Protein AF-A0A838HP17-F1 (afdb_monomer_lite)

pLDDT: mean 89.39, std 13.79, range [37.28, 98.88]

Sequence (318 aa):
MLPLAACSTEDLLQVEDPTFASPETLNTVAGLPTLIAGAIGDFQVGYSGPGGDSFLSVAALISDEFYTSDTFPTRAVTDQRAQFPFGLGNTSDGAFNFLQQARRTLKFASDAVSRLSTTPNDPRRAQLLSLEGYTYTALAEGFCGNIPFSRTTEAGAPDLTGTGFGAGVGTLQVFDSAVVRFNEALSVQSTNNLARVGKGRALLNQGKFQEAAAAVAGVPDNFVFLLDHSANSGRQFNPIFALQDNGRYSVSDREGTNGAPFRSARDPRLPWTGPRPGFDANIPQFINQLYQSFDTDVPLASGVEARLIEAEAALQAG

Structure (mmCIF, N/CA/C/O backbone):
data_AF-A0A838HP17-F1
#
_entry.id   AF-A0A838HP17-F1
#
loop_
_atom_site.group_PDB
_atom_site.id
_atom_site.type_symbol
_atom_site.label_atom_id
_atom_site.label_alt_id
_atom_site.label_comp_id
_atom_site.label_asym_id
_atom_site.label_entity_id
_atom_site.label_seq_id
_atom_site.pdbx_PDB_ins_code
_atom_site.Cartn_x
_atom_site.Cartn_y
_atom_site.Cartn_z
_atom_site.occupancy
_atom_site.B_iso_or_equiv
_atom_site.auth_seq_id
_atom_site.auth_comp_id
_atom_site.auth_asym_id
_atom_site.auth_atom_id
_atom_site.pdbx_PDB_model_num
ATOM 1 N N . MET A 1 1 ? -28.778 69.750 -12.422 1.00 38.50 1 MET A N 1
ATOM 2 C CA . MET A 1 1 ? -27.991 68.821 -11.588 1.00 38.50 1 MET A CA 1
ATOM 3 C C . MET A 1 1 ? -28.669 67.461 -11.657 1.00 38.50 1 MET A C 1
ATOM 5 O O . MET A 1 1 ? -29.722 67.307 -11.058 1.00 38.50 1 MET A O 1
ATOM 9 N N . LEU A 1 2 ? -28.144 66.530 -12.460 1.00 37.28 2 LEU A N 1
ATOM 10 C CA . LEU A 1 2 ? -28.527 65.115 -12.388 1.00 37.28 2 LEU A CA 1
ATOM 11 C C . LEU A 1 2 ? -27.569 64.432 -11.400 1.00 37.28 2 LEU A C 1
ATOM 13 O O . LEU A 1 2 ? -26.361 64.614 -11.564 1.00 37.28 2 LEU A O 1
ATOM 17 N N . PRO A 1 3 ? -28.045 63.671 -10.401 1.00 47.25 3 PRO A N 1
ATOM 18 C CA . PRO A 1 3 ? -27.160 62.846 -9.599 1.00 47.25 3 PRO A CA 1
ATOM 19 C C . PRO A 1 3 ? -26.758 61.613 -10.422 1.00 47.25 3 PRO A C 1
ATOM 21 O O . PRO A 1 3 ? -27.612 60.922 -10.977 1.00 47.25 3 PRO A O 1
ATOM 24 N N . LEU A 1 4 ? -25.453 61.348 -10.515 1.00 48.69 4 LEU A N 1
ATOM 25 C CA . LEU A 1 4 ? -24.942 60.047 -10.939 1.00 48.69 4 LEU A CA 1
ATOM 26 C C . LEU A 1 4 ? -25.355 59.024 -9.874 1.00 48.69 4 LEU A C 1
ATOM 28 O O . LEU A 1 4 ? -24.867 59.080 -8.746 1.00 48.69 4 LEU A O 1
ATOM 32 N N . ALA A 1 5 ? -26.236 58.091 -10.227 1.00 54.91 5 ALA A N 1
ATOM 33 C CA . ALA A 1 5 ? -26.369 56.851 -9.479 1.00 54.91 5 ALA A CA 1
ATOM 34 C C . ALA A 1 5 ? -25.105 56.021 -9.750 1.00 54.91 5 ALA A C 1
ATOM 36 O O . ALA A 1 5 ? -24.907 55.530 -10.861 1.00 54.91 5 ALA A O 1
ATOM 37 N N . ALA A 1 6 ? -24.211 55.935 -8.766 1.00 56.78 6 ALA A N 1
ATOM 38 C CA . ALA A 1 6 ? -23.105 54.990 -8.803 1.00 56.78 6 ALA A CA 1
ATOM 39 C C . ALA A 1 6 ? -23.672 53.569 -8.658 1.00 56.78 6 ALA A C 1
ATOM 41 O O . ALA A 1 6 ? -24.500 53.321 -7.780 1.00 56.78 6 ALA A O 1
ATOM 42 N N . CYS A 1 7 ? -23.251 52.649 -9.528 1.00 61.78 7 CYS A N 1
ATOM 43 C CA . CYS A 1 7 ? -23.552 51.228 -9.383 1.00 61.78 7 CYS A CA 1
ATOM 44 C C . CYS A 1 7 ? -23.005 50.723 -8.040 1.00 61.78 7 CYS A C 1
ATOM 46 O O . CYS A 1 7 ? -21.871 51.045 -7.685 1.00 61.78 7 CYS A O 1
ATOM 48 N N . SER A 1 8 ? -23.801 49.930 -7.315 1.00 57.19 8 SER A N 1
ATOM 49 C CA . SER A 1 8 ? -23.354 49.223 -6.111 1.00 57.19 8 SER A CA 1
ATOM 50 C C . SER A 1 8 ? -22.136 48.363 -6.453 1.00 57.19 8 SER A C 1
ATOM 52 O O . SER A 1 8 ? -22.236 47.413 -7.226 1.00 57.19 8 SER A O 1
ATOM 54 N N . THR A 1 9 ? -20.970 48.712 -5.913 1.00 63.62 9 THR A N 1
ATOM 55 C CA . THR A 1 9 ? -19.740 47.922 -6.065 1.00 63.62 9 THR A CA 1
ATOM 56 C C . THR A 1 9 ? -19.715 46.705 -5.142 1.00 63.62 9 THR A C 1
ATOM 58 O O . THR A 1 9 ? -18.800 45.895 -5.250 1.00 63.62 9 THR A O 1
ATOM 61 N N . GLU A 1 10 ? -20.691 46.573 -4.236 1.00 61.38 10 GLU A N 1
ATOM 62 C CA . GLU A 1 10 ? -20.741 45.486 -3.251 1.00 61.38 10 GLU A CA 1
ATOM 63 C C . GLU A 1 10 ? -21.085 44.134 -3.884 1.00 61.38 10 GLU A C 1
ATOM 65 O O . GLU A 1 10 ? -20.576 43.114 -3.432 1.00 61.38 10 GLU A O 1
ATOM 70 N N . ASP A 1 11 ? -21.846 44.123 -4.982 1.00 58.03 11 ASP A N 1
ATOM 71 C CA . ASP A 1 11 ? -22.195 42.891 -5.706 1.00 58.03 11 ASP A CA 1
ATOM 72 C C . ASP A 1 11 ? -21.175 42.530 -6.798 1.00 58.03 11 ASP A C 1
ATOM 74 O O . ASP A 1 11 ? -21.195 41.425 -7.332 1.00 58.03 11 ASP A O 1
ATOM 78 N N . LEU A 1 12 ? -20.239 43.432 -7.128 1.00 58.59 12 LEU A N 1
ATOM 79 C CA . LEU A 1 12 ? -19.245 43.204 -8.189 1.00 58.59 12 LEU A CA 1
ATOM 80 C C . LEU A 1 12 ? -18.193 42.145 -7.807 1.00 58.59 12 LEU A C 1
ATOM 82 O O . LEU A 1 12 ? -17.496 41.625 -8.676 1.00 58.59 12 LEU A O 1
ATOM 86 N N . LEU A 1 13 ? -18.059 41.867 -6.506 1.00 63.19 13 LEU A N 1
ATOM 87 C CA . LEU A 1 13 ? -17.126 40.897 -5.927 1.00 63.19 13 LEU A CA 1
ATOM 88 C C . LEU A 1 13 ? -17.842 39.743 -5.211 1.00 63.19 13 LEU A C 1
ATOM 90 O O . LEU A 1 13 ? -17.174 38.901 -4.610 1.00 63.19 13 LEU A O 1
ATOM 94 N N . GLN A 1 14 ? -19.178 39.687 -5.261 1.00 54.88 14 GLN A N 1
ATOM 95 C CA . GLN A 1 14 ? -19.911 38.536 -4.747 1.00 54.88 14 GLN A CA 1
ATOM 96 C C . GLN A 1 14 ? -19.792 37.393 -5.748 1.00 54.88 14 GLN A C 1
ATOM 98 O O . GLN A 1 14 ? -20.489 37.327 -6.757 1.00 54.88 14 GLN A O 1
ATOM 103 N N . VAL A 1 15 ? -18.853 36.498 -5.466 1.00 57.84 15 VAL A N 1
ATOM 104 C CA . VAL A 1 15 ? -18.780 35.200 -6.122 1.00 57.84 15 VAL A CA 1
ATOM 105 C C . VAL A 1 15 ? -19.731 34.278 -5.368 1.00 57.84 15 VAL A C 1
ATOM 107 O O . VAL A 1 15 ? -19.507 33.972 -4.198 1.00 57.84 15 VAL A O 1
ATOM 110 N N . GLU A 1 16 ? -20.807 33.859 -6.029 1.00 53.91 16 GLU A N 1
ATOM 111 C CA . GLU A 1 16 ? -21.632 32.750 -5.559 1.00 53.91 16 GLU A CA 1
ATOM 112 C C . GLU A 1 16 ? -20.788 31.479 -5.719 1.00 53.91 16 GLU A C 1
ATOM 114 O O . GLU A 1 16 ? -20.630 30.953 -6.822 1.00 53.91 16 GLU A O 1
ATOM 119 N N . ASP A 1 17 ? -20.125 31.072 -4.634 1.00 51.34 17 ASP A N 1
ATOM 120 C CA . ASP A 1 17 ? -19.222 29.924 -4.632 1.00 51.34 17 ASP A CA 1
ATOM 121 C C . ASP A 1 17 ? -20.050 28.680 -5.005 1.00 51.34 17 ASP A C 1
ATOM 123 O O . ASP A 1 17 ? -21.003 28.354 -4.286 1.00 51.34 17 ASP A O 1
ATOM 127 N N . PRO A 1 18 ? -19.792 28.016 -6.147 1.00 50.25 18 PRO A N 1
ATOM 128 C CA . PRO A 1 18 ? -20.703 27.011 -6.672 1.00 50.25 18 PRO A CA 1
ATOM 129 C C . PRO A 1 18 ? -20.766 25.810 -5.730 1.00 50.25 18 PRO A C 1
ATOM 131 O O . PRO A 1 18 ? -19.891 24.962 -5.774 1.00 50.25 18 PRO A O 1
ATOM 134 N N . THR A 1 19 ? -21.805 25.753 -4.885 1.00 50.69 19 THR A N 1
ATOM 135 C CA . THR A 1 19 ? -22.179 24.684 -3.928 1.00 50.69 19 THR A CA 1
ATOM 136 C C . THR A 1 19 ? -21.066 23.670 -3.623 1.00 50.69 19 THR A C 1
ATOM 138 O O . THR A 1 19 ? -21.211 22.466 -3.837 1.00 50.69 19 THR A O 1
ATOM 141 N N . PHE A 1 20 ? -19.922 24.144 -3.132 1.00 57.06 20 PHE A N 1
ATOM 142 C CA . PHE A 1 20 ? -18.876 23.257 -2.647 1.00 57.06 20 PHE A CA 1
ATOM 143 C C . PHE A 1 20 ? -19.242 22.818 -1.233 1.00 57.06 20 PHE A C 1
ATOM 145 O O . PHE A 1 20 ? -19.805 23.583 -0.448 1.00 57.06 20 PHE A O 1
ATOM 152 N N . ALA A 1 21 ? -18.954 21.562 -0.902 1.00 62.12 21 ALA A N 1
ATOM 153 C CA . ALA A 1 21 ? -19.219 21.049 0.432 1.00 62.12 21 ALA A CA 1
ATOM 154 C C . ALA A 1 21 ? -18.354 21.808 1.456 1.00 62.12 21 ALA A C 1
ATOM 156 O O . ALA A 1 21 ? -17.131 21.666 1.467 1.00 62.12 21 ALA A O 1
ATOM 157 N N . SER A 1 22 ? -18.979 22.623 2.310 1.00 69.38 22 SER A N 1
ATOM 158 C CA . SER A 1 22 ? -18.293 23.295 3.417 1.00 69.38 22 SER A CA 1
ATOM 159 C C . SER A 1 22 ? -17.996 22.304 4.556 1.00 69.38 22 SER A C 1
ATOM 161 O O . SER A 1 22 ? -18.708 21.296 4.687 1.00 69.38 22 SER A O 1
ATOM 163 N N . PRO A 1 23 ? -17.004 22.572 5.428 1.00 70.81 23 PRO A N 1
ATOM 164 C CA . PRO A 1 23 ? -16.744 21.746 6.609 1.00 70.81 23 PRO A CA 1
ATOM 165 C C . PRO A 1 23 ? -17.993 21.494 7.469 1.00 70.81 23 PRO A C 1
ATOM 167 O O . PRO A 1 23 ? -18.200 20.383 7.958 1.00 70.81 23 PRO A O 1
ATOM 170 N N . GLU A 1 24 ? -18.862 22.497 7.605 1.00 71.62 24 GLU A N 1
ATOM 171 C CA . GLU A 1 24 ? -20.115 22.419 8.358 1.00 71.62 24 GLU A CA 1
ATOM 172 C C . GLU A 1 24 ? -21.120 21.479 7.684 1.00 71.62 24 GLU A C 1
ATOM 174 O O . GLU A 1 24 ? -21.743 20.662 8.361 1.00 71.62 24 GLU A O 1
ATOM 179 N N . THR A 1 25 ? -21.245 21.537 6.351 1.00 72.94 25 THR A N 1
ATOM 180 C CA . THR A 1 25 ? -22.146 20.640 5.602 1.00 72.94 25 THR A CA 1
ATOM 181 C C . THR A 1 25 ? -21.692 19.177 5.647 1.00 72.94 25 THR A C 1
ATOM 183 O O . THR A 1 25 ? -22.524 18.265 5.657 1.00 72.94 25 THR A O 1
ATOM 186 N N . LEU A 1 26 ? -20.378 18.940 5.744 1.00 77.06 26 LEU A N 1
ATOM 187 C CA . LEU A 1 26 ? -19.786 17.601 5.800 1.00 77.06 26 LEU A CA 1
ATOM 188 C C . LEU A 1 26 ? -19.825 16.970 7.198 1.00 77.06 26 LEU A C 1
ATOM 190 O O . LEU A 1 26 ? -19.834 15.745 7.307 1.00 77.06 26 LEU A O 1
ATOM 194 N N . ASN A 1 27 ? -19.900 17.764 8.268 1.00 82.69 27 ASN A N 1
ATOM 195 C CA . ASN A 1 27 ? -19.954 17.269 9.648 1.00 82.69 27 ASN A CA 1
ATOM 196 C C . ASN A 1 27 ? -21.378 16.848 10.073 1.00 82.69 27 ASN A C 1
ATOM 198 O O . ASN A 1 27 ? -21.854 17.181 11.157 1.00 82.69 27 ASN A O 1
ATOM 202 N N . THR A 1 28 ? -22.073 16.112 9.204 1.00 88.19 28 THR A N 1
ATOM 203 C CA . THR A 1 28 ? -23.441 15.617 9.409 1.00 88.19 28 THR A CA 1
ATOM 204 C C . THR A 1 28 ? -23.544 14.137 9.033 1.00 88.19 28 THR A C 1
ATOM 206 O O . THR A 1 28 ? -22.704 13.612 8.303 1.00 88.19 28 THR A O 1
ATOM 209 N N . VAL A 1 29 ? -24.601 13.447 9.482 1.00 90.44 29 VAL A N 1
ATOM 210 C CA . VAL A 1 29 ? -24.857 12.041 9.095 1.00 90.44 29 VAL A CA 1
ATOM 211 C C . VAL A 1 29 ? -24.948 11.889 7.570 1.00 90.44 29 VAL A C 1
ATOM 213 O O . VAL A 1 29 ? -24.445 10.913 7.018 1.00 90.44 29 VAL A O 1
ATOM 216 N N . ALA A 1 30 ? -25.541 12.874 6.888 1.00 90.06 30 ALA A N 1
ATOM 217 C CA . ALA A 1 30 ? -25.672 12.897 5.432 1.00 90.06 30 ALA A CA 1
ATOM 218 C C . ALA A 1 30 ? -24.334 13.146 4.710 1.00 90.06 30 ALA A C 1
ATOM 220 O O . ALA A 1 30 ? -24.157 12.671 3.593 1.00 90.06 30 ALA A O 1
ATOM 221 N N . GLY A 1 31 ? -23.390 13.848 5.347 1.00 90.56 31 GLY A N 1
ATOM 222 C CA . GLY A 1 31 ? -22.050 14.106 4.813 1.00 90.56 31 GLY A CA 1
ATOM 223 C C . GLY A 1 31 ? -21.062 12.944 4.980 1.00 90.56 31 GLY A C 1
ATOM 224 O O . GLY A 1 31 ? -20.053 12.895 4.273 1.00 90.56 31 GLY A O 1
ATOM 225 N N . LEU A 1 32 ? -21.351 11.979 5.866 1.00 92.50 32 LEU A N 1
ATOM 226 C CA . LEU A 1 32 ? -20.461 10.842 6.136 1.00 92.50 32 LEU A CA 1
ATOM 227 C C . LEU A 1 32 ? -20.043 10.064 4.878 1.00 92.50 32 LEU A C 1
ATOM 229 O O . LEU A 1 32 ? -18.847 9.813 4.746 1.00 92.50 32 LEU A O 1
ATOM 233 N N . PRO A 1 33 ? -20.937 9.688 3.939 1.00 94.19 33 PRO A N 1
ATOM 234 C CA . PRO A 1 33 ? -20.527 8.957 2.740 1.00 94.19 33 PRO A CA 1
ATOM 235 C C . PRO A 1 33 ? -19.454 9.694 1.929 1.00 94.19 33 PRO A C 1
ATOM 237 O O . PRO A 1 33 ? -18.487 9.071 1.499 1.00 94.19 33 PRO A O 1
ATOM 240 N N . THR A 1 34 ? -19.575 11.017 1.789 1.00 93.19 34 THR A N 1
ATOM 241 C CA . THR A 1 34 ? -18.604 11.854 1.072 1.00 93.19 34 THR A CA 1
ATOM 242 C C . THR A 1 34 ? -17.257 11.894 1.789 1.00 93.19 34 THR A C 1
ATOM 244 O O . THR A 1 34 ? -16.220 11.728 1.150 1.00 93.19 34 THR A O 1
ATOM 247 N N . LEU A 1 35 ? -17.254 12.052 3.119 1.00 92.88 35 LEU A N 1
ATOM 248 C CA . LEU A 1 35 ? -16.021 12.032 3.916 1.00 92.88 35 LEU A CA 1
ATOM 249 C C . LEU A 1 35 ? -15.300 10.682 3.830 1.00 92.88 35 LEU A C 1
ATOM 251 O O . LEU A 1 35 ? -14.082 10.638 3.672 1.00 92.88 35 LEU A O 1
ATOM 255 N N . ILE A 1 36 ? -16.055 9.584 3.912 1.00 96.00 36 ILE A N 1
ATOM 256 C CA . ILE A 1 36 ? -15.522 8.221 3.822 1.00 96.00 36 ILE A CA 1
ATOM 257 C C . ILE A 1 36 ? -14.923 7.981 2.433 1.00 96.00 36 ILE A C 1
ATOM 259 O O . ILE A 1 36 ? -13.785 7.527 2.334 1.00 96.00 36 ILE A O 1
ATOM 263 N N . ALA A 1 37 ? -15.657 8.320 1.369 1.00 95.31 37 ALA A N 1
ATOM 264 C CA . ALA A 1 37 ? -15.191 8.156 -0.004 1.00 95.31 37 ALA A CA 1
ATOM 265 C C . ALA A 1 37 ? -13.934 8.992 -0.290 1.00 95.31 37 ALA A C 1
ATOM 267 O O . ALA A 1 37 ? -12.988 8.486 -0.890 1.00 95.31 37 ALA A O 1
ATOM 268 N N . GLY A 1 38 ? -13.885 10.240 0.191 1.00 94.56 38 GLY A N 1
ATOM 269 C CA . GLY A 1 38 ? -12.703 11.095 0.072 1.00 94.56 38 GLY A CA 1
ATOM 270 C C . GLY A 1 38 ? -11.481 10.510 0.781 1.00 94.56 38 GLY A C 1
ATOM 271 O O . GLY A 1 38 ? -10.408 10.432 0.189 1.00 94.56 38 GLY A O 1
ATOM 272 N N . ALA A 1 39 ? -11.650 10.019 2.012 1.00 96.75 39 ALA A N 1
ATOM 273 C CA . ALA A 1 39 ? -10.561 9.418 2.780 1.00 96.75 39 ALA A CA 1
ATOM 274 C C . ALA A 1 39 ? -10.027 8.118 2.150 1.00 96.75 39 ALA A C 1
ATOM 276 O O . ALA A 1 39 ? -8.815 7.931 2.054 1.00 96.75 39 ALA A O 1
ATOM 277 N N . ILE A 1 40 ? -10.916 7.240 1.669 1.00 97.81 40 ILE A N 1
ATOM 278 C CA . ILE A 1 40 ? -10.522 6.031 0.926 1.00 97.81 40 ILE A CA 1
ATOM 279 C C . ILE A 1 40 ? -9.814 6.416 -0.381 1.00 97.81 40 ILE A C 1
ATOM 281 O O . ILE A 1 40 ? -8.791 5.830 -0.727 1.00 9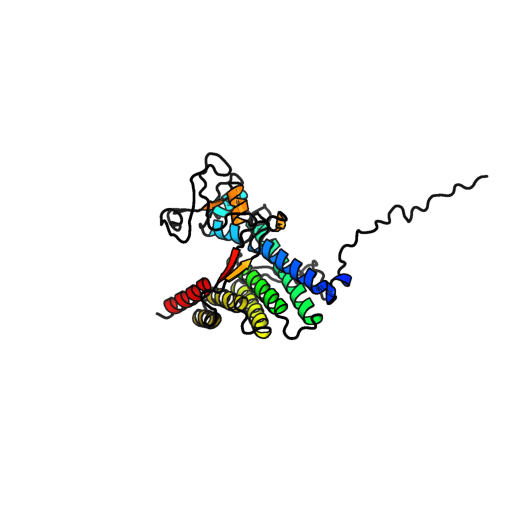7.81 40 ILE A O 1
ATOM 285 N N . GLY A 1 41 ? -10.311 7.436 -1.083 1.00 96.50 41 GLY A N 1
ATOM 286 C CA . GLY A 1 41 ? -9.699 7.935 -2.309 1.00 96.50 41 GLY A CA 1
ATOM 287 C C . GLY A 1 41 ? -8.318 8.556 -2.092 1.00 96.50 41 GLY A C 1
ATOM 288 O O . GLY A 1 41 ? -7.459 8.428 -2.958 1.00 96.50 41 GLY A O 1
ATOM 289 N N . ASP A 1 42 ? -8.075 9.250 -0.980 1.00 97.31 42 ASP A N 1
ATOM 290 C CA . ASP A 1 42 ? -6.738 9.739 -0.613 1.00 97.31 42 ASP A CA 1
ATOM 291 C C . ASP A 1 42 ? -5.790 8.585 -0.269 1.00 97.31 42 ASP A C 1
ATOM 293 O O . ASP A 1 42 ? -4.627 8.613 -0.668 1.00 97.31 42 ASP A O 1
ATOM 297 N N . PHE A 1 43 ? -6.284 7.541 0.404 1.00 98.38 43 PHE A N 1
ATOM 298 C CA . PHE A 1 43 ? -5.503 6.327 0.642 1.00 98.38 43 PHE A CA 1
ATOM 299 C C . PHE A 1 43 ? -5.101 5.631 -0.657 1.00 98.38 43 PHE A C 1
ATOM 301 O O . PHE A 1 43 ? -3.936 5.286 -0.822 1.00 98.38 43 PHE A O 1
ATOM 308 N N . GLN A 1 44 ? -6.032 5.463 -1.598 1.00 96.94 44 GLN A N 1
ATOM 309 C CA . GLN A 1 44 ? -5.742 4.868 -2.904 1.00 96.94 44 GLN A CA 1
ATOM 310 C C . GLN A 1 44 ? -4.633 5.644 -3.637 1.00 96.94 44 GLN A C 1
ATOM 312 O O . GLN A 1 44 ? -3.702 5.030 -4.160 1.00 96.94 44 GLN A O 1
ATOM 317 N N . VAL A 1 45 ? -4.678 6.980 -3.606 1.00 96.31 45 VAL A N 1
ATOM 318 C CA . VAL A 1 45 ? -3.634 7.847 -4.180 1.00 96.31 45 VAL A CA 1
ATOM 319 C C . VAL A 1 45 ? -2.299 7.694 -3.451 1.00 96.31 45 VAL A C 1
ATOM 321 O O . VAL A 1 45 ? -1.261 7.598 -4.102 1.00 96.31 45 VAL A O 1
ATOM 324 N N . GLY A 1 46 ? -2.298 7.653 -2.118 1.00 96.50 46 GLY A N 1
ATOM 325 C CA . GLY A 1 46 ? -1.066 7.541 -1.332 1.00 96.50 46 GLY A CA 1
ATOM 326 C C . GLY A 1 46 ? -0.416 6.164 -1.349 1.00 96.50 46 GLY A C 1
ATOM 327 O O . GLY A 1 46 ? 0.806 6.070 -1.307 1.00 96.50 46 GLY A O 1
ATOM 328 N N . TYR A 1 47 ? -1.210 5.101 -1.432 1.00 97.56 47 TYR A N 1
ATOM 329 C CA . TYR A 1 47 ? -0.700 3.738 -1.435 1.00 97.56 47 TYR A CA 1
ATOM 330 C C . TYR A 1 47 ? -0.394 3.256 -2.853 1.00 97.56 47 TYR A C 1
ATOM 332 O O . TYR A 1 47 ? 0.742 2.903 -3.152 1.00 97.56 47 TYR A O 1
ATOM 340 N N . SER A 1 48 ? -1.399 3.261 -3.734 1.00 95.12 48 SER A N 1
ATOM 341 C CA . SER A 1 48 ? -1.263 2.766 -5.107 1.00 95.12 48 SER A CA 1
ATOM 342 C C . SER A 1 48 ? -0.692 3.863 -6.006 1.00 95.12 48 SER A C 1
ATOM 344 O O . SER A 1 48 ? 0.418 3.723 -6.518 1.00 95.12 48 SER A O 1
ATOM 346 N N . GLY A 1 49 ? -1.413 4.980 -6.156 1.00 94.12 49 GLY A N 1
ATOM 347 C CA . GLY A 1 49 ? -1.039 6.104 -7.021 1.00 94.12 49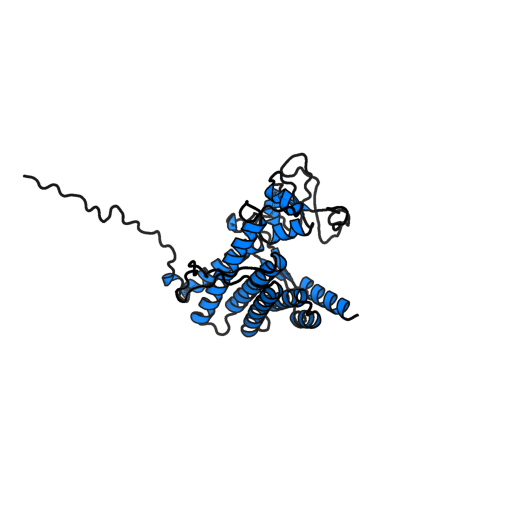 GLY A CA 1
ATOM 348 C C . GLY A 1 49 ? -2.159 6.561 -7.967 1.00 94.12 49 GLY A C 1
ATOM 349 O O . GLY A 1 49 ? -3.012 5.755 -8.343 1.00 94.12 49 GLY A O 1
ATOM 350 N N . PRO A 1 50 ? -2.183 7.844 -8.381 1.00 91.50 50 PRO A N 1
ATOM 351 C CA . PRO A 1 50 ? -3.170 8.390 -9.317 1.00 91.50 50 PRO A CA 1
ATOM 352 C C . PRO A 1 50 ? -2.729 8.179 -10.779 1.00 91.50 50 PRO A C 1
ATOM 354 O O . PRO A 1 50 ? -2.472 9.143 -11.499 1.00 91.50 50 PRO A O 1
ATOM 357 N N . GLY A 1 51 ? -2.513 6.928 -11.200 1.00 91.06 51 GLY A N 1
ATOM 358 C CA . GLY A 1 51 ? -1.922 6.631 -12.518 1.00 91.06 51 GLY A CA 1
ATOM 359 C C . GLY A 1 51 ? -0.447 7.039 -12.672 1.00 91.06 51 GLY A C 1
ATOM 360 O O . GLY A 1 51 ? 0.080 7.064 -13.783 1.00 91.06 51 GLY A O 1
ATOM 361 N N . GLY A 1 52 ? 0.219 7.393 -11.574 1.00 92.88 52 GLY A N 1
ATOM 362 C CA . GLY A 1 52 ? 1.620 7.811 -11.522 1.00 92.88 52 GLY A CA 1
ATOM 363 C C . GLY A 1 52 ? 2.309 7.277 -10.271 1.00 92.88 52 GLY A C 1
ATOM 364 O O . GLY A 1 52 ? 1.720 6.475 -9.546 1.00 92.88 52 GLY A O 1
ATOM 365 N N . ASP A 1 53 ? 3.549 7.708 -10.021 1.00 93.81 53 ASP A N 1
ATOM 366 C CA . ASP A 1 53 ? 4.327 7.154 -8.914 1.00 93.81 53 ASP A CA 1
ATOM 367 C C . ASP A 1 53 ? 3.707 7.477 -7.551 1.00 93.81 53 ASP A C 1
ATOM 369 O O . ASP A 1 53 ? 3.289 8.605 -7.278 1.00 93.81 53 ASP A O 1
ATOM 373 N N . SER A 1 54 ? 3.692 6.467 -6.688 1.00 95.44 54 SER A N 1
ATOM 374 C CA . SER A 1 54 ? 3.324 6.567 -5.278 1.00 95.44 54 SER A CA 1
ATOM 375 C C . SER A 1 54 ? 4.020 5.442 -4.510 1.00 95.44 54 SER A C 1
ATOM 377 O O . SER A 1 54 ? 4.977 4.858 -5.021 1.00 95.44 54 SER A O 1
ATOM 379 N N . PHE A 1 55 ? 3.584 5.131 -3.289 1.00 96.88 55 PHE A N 1
ATOM 380 C CA . PHE A 1 55 ? 4.269 4.148 -2.447 1.00 96.88 55 PHE A CA 1
ATOM 381 C C . PHE A 1 55 ? 4.513 2.807 -3.157 1.00 96.88 55 PHE A C 1
ATOM 383 O O . PHE A 1 55 ? 5.648 2.338 -3.177 1.00 96.88 55 PHE A O 1
ATOM 390 N N . LEU A 1 56 ? 3.489 2.237 -3.800 1.00 95.12 56 LEU A N 1
ATOM 391 C CA . LEU A 1 56 ? 3.571 0.925 -4.442 1.00 95.12 56 LEU A CA 1
ATOM 392 C C . LEU A 1 56 ? 4.632 0.862 -5.549 1.00 95.12 56 LEU A C 1
ATOM 394 O O . LEU A 1 56 ? 5.471 -0.034 -5.552 1.00 95.12 56 LEU A O 1
ATOM 398 N N . SER A 1 57 ? 4.623 1.816 -6.483 1.00 94.19 57 SER A N 1
ATOM 399 C CA . SER A 1 57 ? 5.568 1.812 -7.605 1.00 94.19 57 SER A CA 1
ATOM 400 C C . SER A 1 57 ? 6.996 2.130 -7.151 1.00 94.19 57 SER A C 1
ATOM 402 O O . SER A 1 57 ? 7.951 1.548 -7.657 1.00 94.19 57 SER A O 1
ATOM 404 N N . VAL A 1 58 ? 7.152 3.024 -6.169 1.00 94.56 58 VAL A N 1
ATOM 405 C CA . VAL A 1 58 ? 8.461 3.371 -5.597 1.00 94.56 58 VAL A CA 1
ATOM 406 C C . VAL A 1 58 ? 9.056 2.182 -4.849 1.00 94.56 58 VAL A C 1
ATOM 408 O O . VAL A 1 58 ? 10.238 1.889 -5.023 1.00 94.56 58 VAL A O 1
ATOM 411 N N . ALA A 1 59 ? 8.246 1.475 -4.058 1.00 94.81 59 ALA A N 1
ATOM 412 C CA . ALA A 1 59 ? 8.668 0.256 -3.382 1.00 94.81 59 ALA A CA 1
ATOM 413 C C . ALA A 1 59 ? 9.094 -0.819 -4.392 1.00 94.81 59 ALA A C 1
ATOM 415 O O . ALA A 1 59 ? 10.136 -1.441 -4.204 1.00 94.81 59 ALA A O 1
ATOM 416 N N . ALA A 1 60 ? 8.349 -0.983 -5.488 1.00 93.88 60 ALA A N 1
ATOM 417 C CA . ALA A 1 60 ? 8.666 -1.954 -6.530 1.00 93.88 60 ALA A CA 1
ATOM 418 C C . ALA A 1 60 ? 9.986 -1.653 -7.274 1.00 93.88 60 ALA A C 1
ATOM 420 O O . ALA A 1 60 ? 10.726 -2.587 -7.570 1.00 93.88 60 ALA A O 1
ATOM 421 N N . LEU A 1 61 ? 10.326 -0.377 -7.521 1.00 92.62 61 LEU A N 1
ATOM 422 C CA . LEU A 1 61 ? 11.651 -0.001 -8.053 1.00 92.62 61 LEU A CA 1
ATOM 423 C C . LEU A 1 61 ? 12.770 -0.293 -7.042 1.00 92.62 61 LEU A C 1
ATOM 425 O O . LEU A 1 61 ? 13.772 -0.919 -7.356 1.00 92.62 61 LEU A O 1
ATOM 429 N N . ILE A 1 62 ? 12.603 0.128 -5.784 1.00 91.31 62 ILE A N 1
ATOM 430 C CA . ILE A 1 62 ? 13.651 -0.032 -4.758 1.00 91.31 62 ILE A CA 1
ATOM 431 C C . ILE A 1 62 ? 13.869 -1.507 -4.368 1.00 91.31 62 ILE A C 1
ATOM 433 O O . ILE A 1 62 ? 14.912 -1.849 -3.804 1.00 91.31 62 ILE A O 1
ATOM 437 N N . SER A 1 63 ? 12.912 -2.389 -4.656 1.00 91.50 63 SER A N 1
ATOM 438 C CA . SER A 1 63 ? 12.990 -3.834 -4.395 1.00 91.50 63 SER A CA 1
ATOM 439 C C . SER A 1 63 ? 13.352 -4.677 -5.624 1.00 91.50 63 SER A C 1
ATOM 441 O O . SER A 1 63 ? 13.378 -5.901 -5.514 1.00 91.50 63 SER A O 1
ATOM 443 N N . ASP A 1 64 ? 13.678 -4.049 -6.761 1.00 93.06 64 ASP A N 1
ATOM 444 C CA . ASP A 1 64 ? 13.987 -4.713 -8.037 1.00 93.06 64 ASP A CA 1
ATOM 445 C C . ASP A 1 64 ? 12.841 -5.592 -8.588 1.00 93.06 64 ASP A C 1
ATOM 447 O O . ASP A 1 64 ? 13.087 -6.551 -9.326 1.00 93.06 64 ASP A O 1
ATOM 451 N N . GLU A 1 65 ? 11.580 -5.317 -8.231 1.00 94.06 65 GLU A N 1
ATOM 452 C CA . GLU A 1 65 ? 10.409 -5.934 -8.882 1.00 94.06 65 GLU A CA 1
ATOM 453 C C . GLU A 1 65 ? 10.181 -5.338 -10.278 1.00 94.06 65 GLU A C 1
ATOM 455 O O . GLU A 1 65 ? 9.881 -6.045 -11.252 1.00 94.06 65 GLU A O 1
ATOM 460 N N . PHE A 1 66 ? 10.372 -4.024 -10.375 1.00 94.75 66 PHE A N 1
ATOM 461 C CA . PHE A 1 66 ? 10.411 -3.268 -11.617 1.00 94.75 66 PHE A CA 1
ATOM 462 C C . PHE A 1 66 ? 11.746 -2.542 -11.744 1.00 94.75 66 PHE A C 1
ATOM 464 O O . PHE A 1 66 ? 12.325 -2.162 -10.736 1.00 94.75 66 PHE A O 1
ATOM 471 N N . TYR A 1 67 ? 12.146 -2.271 -12.985 1.00 94.06 67 TYR A N 1
ATOM 472 C CA . TYR A 1 67 ? 13.192 -1.309 -13.318 1.00 94.06 67 TYR A CA 1
ATOM 473 C C . TYR A 1 67 ? 12.592 -0.183 -14.149 1.00 94.06 67 TYR A C 1
ATOM 475 O O . TYR A 1 67 ? 11.543 -0.331 -14.802 1.00 94.06 67 TYR A O 1
ATOM 483 N N . THR A 1 68 ? 13.278 0.953 -14.169 1.00 94.06 68 THR A N 1
ATOM 484 C CA . THR A 1 68 ? 12.881 2.082 -15.004 1.00 94.06 68 THR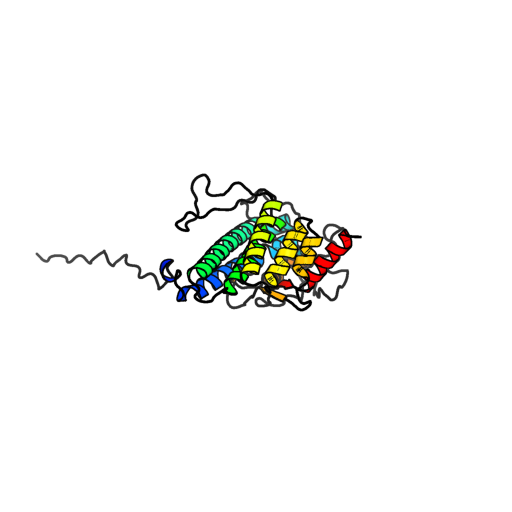 A CA 1
ATOM 485 C C . THR A 1 68 ? 13.246 1.840 -16.470 1.00 94.06 68 THR A C 1
ATOM 487 O O . THR A 1 68 ? 14.410 1.718 -16.846 1.00 94.06 68 THR A O 1
ATOM 490 N N . SER A 1 69 ? 12.241 1.850 -17.344 1.00 93.75 69 SER A N 1
ATOM 491 C CA . SER A 1 69 ? 12.420 1.959 -18.799 1.00 93.75 69 SER A CA 1
ATOM 492 C C . SER A 1 69 ? 12.259 3.398 -19.308 1.00 93.75 69 SER A C 1
ATOM 494 O O . SER A 1 69 ? 12.030 3.623 -20.497 1.00 93.75 69 SER A O 1
ATOM 496 N N . ASP A 1 70 ? 12.351 4.363 -18.390 1.00 90.25 70 ASP A N 1
ATOM 497 C CA . ASP A 1 70 ? 12.199 5.798 -18.615 1.00 90.25 70 ASP A CA 1
ATOM 498 C C . ASP A 1 70 ? 13.542 6.543 -18.778 1.00 90.25 70 ASP A C 1
ATOM 500 O O . ASP A 1 70 ? 14.602 6.060 -18.384 1.00 90.25 70 ASP A O 1
ATOM 504 N N . THR A 1 71 ? 13.481 7.771 -19.295 1.00 88.44 71 THR A N 1
ATOM 505 C CA . THR A 1 71 ? 14.607 8.718 -19.409 1.00 88.44 71 THR A CA 1
ATOM 506 C C . THR A 1 71 ? 14.628 9.774 -18.297 1.00 88.44 71 THR A C 1
ATOM 508 O O . THR A 1 71 ? 15.579 10.551 -18.192 1.00 88.44 71 THR A O 1
ATOM 511 N N . PHE A 1 72 ? 13.595 9.823 -17.446 1.00 87.94 72 PHE A N 1
ATOM 512 C CA . PHE A 1 72 ? 13.514 10.792 -16.354 1.00 87.94 72 PHE A CA 1
ATOM 513 C C . PHE A 1 72 ? 14.516 10.439 -15.244 1.00 87.94 72 PHE A C 1
ATOM 515 O O . PHE A 1 72 ? 14.435 9.355 -14.654 1.00 87.94 72 PHE A O 1
ATOM 522 N N . PRO A 1 73 ? 15.423 11.364 -14.881 1.00 87.50 73 PRO A N 1
ATOM 523 C CA . PRO A 1 73 ? 16.510 11.065 -13.955 1.00 87.50 73 PRO A CA 1
ATOM 524 C C . PRO A 1 73 ? 16.016 10.700 -12.553 1.00 87.50 73 PRO A C 1
ATOM 526 O O . PRO A 1 73 ? 16.648 9.892 -11.888 1.00 87.50 73 PRO A O 1
ATOM 529 N N . THR A 1 74 ? 14.877 11.233 -12.103 1.00 90.00 74 THR A N 1
ATOM 530 C CA . THR A 1 74 ? 14.328 10.980 -10.758 1.00 90.00 74 THR A CA 1
ATOM 531 C C . THR A 1 74 ? 13.920 9.519 -10.535 1.00 90.00 74 THR A C 1
ATOM 533 O O . THR A 1 74 ? 14.107 8.992 -9.437 1.00 90.00 74 THR A O 1
ATOM 536 N N . ARG A 1 75 ? 13.426 8.826 -11.571 1.00 91.50 75 ARG A N 1
ATOM 537 C CA . ARG A 1 75 ? 13.158 7.376 -11.517 1.00 91.50 75 ARG A CA 1
ATOM 538 C C . ARG A 1 75 ? 14.445 6.573 -11.602 1.00 91.50 75 ARG A C 1
ATOM 540 O O . ARG A 1 75 ? 14.642 5.692 -10.775 1.00 91.50 75 ARG A O 1
ATOM 547 N N . ALA A 1 76 ? 15.349 6.943 -12.510 1.00 90.75 76 ALA A N 1
ATOM 548 C CA . ALA A 1 76 ? 16.647 6.285 -12.648 1.00 90.75 76 ALA A CA 1
ATOM 549 C C . ALA A 1 76 ? 17.456 6.298 -11.343 1.00 90.75 76 ALA A C 1
ATOM 551 O O . ALA A 1 76 ? 18.001 5.273 -10.947 1.00 90.75 76 ALA A O 1
ATOM 552 N N . VAL A 1 77 ? 17.492 7.425 -10.624 1.00 91.19 77 VAL A N 1
ATOM 553 C CA . VAL A 1 77 ? 18.180 7.475 -9.325 1.00 91.19 77 VAL A CA 1
ATOM 554 C C . VAL A 1 77 ? 17.438 6.721 -8.223 1.00 91.19 77 VAL A C 1
ATOM 556 O O . VAL A 1 77 ? 18.074 6.261 -7.282 1.00 91.19 77 VAL A O 1
ATOM 559 N N . THR A 1 78 ? 16.113 6.573 -8.314 1.00 91.44 78 THR A N 1
ATOM 560 C CA . THR A 1 78 ? 15.343 5.748 -7.367 1.00 91.44 78 THR A CA 1
ATOM 561 C C . THR A 1 78 ? 15.685 4.274 -7.549 1.00 91.44 78 THR A C 1
ATOM 563 O O . THR A 1 78 ? 16.005 3.605 -6.570 1.00 91.44 78 THR A O 1
ATOM 566 N N . ASP A 1 79 ? 15.704 3.819 -8.799 1.00 92.38 79 ASP A N 1
ATOM 567 C CA . ASP A 1 79 ? 16.068 2.462 -9.220 1.00 92.38 79 ASP A CA 1
ATOM 568 C C . ASP A 1 79 ? 17.502 2.103 -8.783 1.00 92.38 79 ASP A C 1
ATOM 570 O O . ASP A 1 79 ? 17.778 1.101 -8.121 1.00 92.38 79 ASP A O 1
ATOM 574 N N . GLN A 1 80 ? 18.427 3.042 -9.003 1.00 91.12 80 GLN A N 1
ATOM 575 C CA . GLN A 1 80 ? 19.827 2.937 -8.579 1.00 91.12 80 GLN A CA 1
ATOM 576 C C . GLN A 1 80 ? 20.041 3.154 -7.073 1.00 91.12 80 GLN A C 1
ATOM 578 O O . GLN A 1 80 ? 21.181 3.095 -6.610 1.00 91.12 80 GLN A O 1
ATOM 583 N N . ARG A 1 81 ? 18.981 3.447 -6.305 1.00 90.69 81 ARG A N 1
ATOM 584 C CA . ARG A 1 81 ? 19.037 3.783 -4.866 1.00 90.69 81 ARG A CA 1
ATOM 585 C C . ARG A 1 81 ? 20.010 4.927 -4.555 1.00 90.69 81 ARG A C 1
ATOM 587 O O . ARG A 1 81 ? 20.600 5.005 -3.482 1.00 90.69 81 ARG A O 1
ATOM 594 N N . ALA A 1 82 ? 20.136 5.843 -5.504 1.00 90.81 82 ALA A N 1
ATOM 595 C CA . ALA A 1 82 ? 20.977 7.030 -5.476 1.00 90.81 82 ALA A CA 1
ATOM 596 C C . ALA A 1 82 ? 20.126 8.309 -5.375 1.00 90.81 82 ALA A C 1
ATOM 598 O O . ALA A 1 82 ? 20.459 9.328 -5.982 1.00 90.81 82 ALA A O 1
ATOM 599 N N . GLN A 1 83 ? 18.999 8.237 -4.653 1.00 87.69 83 GLN A N 1
ATOM 600 C CA . GLN A 1 83 ? 18.025 9.325 -4.543 1.00 87.69 83 GLN A CA 1
ATOM 601 C C . GLN A 1 83 ? 18.682 10.650 -4.141 1.00 87.69 83 GLN A C 1
ATOM 603 O O . GLN A 1 83 ? 19.630 10.699 -3.352 1.00 87.69 83 GLN A O 1
ATOM 608 N N . PHE A 1 84 ? 18.144 11.741 -4.679 1.00 88.38 84 PHE A N 1
ATOM 609 C CA . PHE A 1 84 ? 18.593 13.083 -4.347 1.00 88.38 84 PHE A CA 1
ATOM 610 C C . PHE A 1 84 ? 18.240 13.431 -2.892 1.00 88.38 84 PHE A C 1
ATOM 612 O O . PHE A 1 84 ? 17.363 12.801 -2.295 1.00 88.38 84 PHE A O 1
ATOM 619 N N . PRO A 1 85 ? 18.853 14.472 -2.307 1.00 85.94 85 PRO A N 1
ATOM 620 C CA . PRO A 1 85 ? 18.320 15.087 -1.097 1.00 85.94 85 PRO A CA 1
ATOM 621 C C . PRO A 1 85 ? 16.818 15.397 -1.210 1.00 85.94 85 PRO A C 1
ATOM 623 O O . PRO A 1 85 ? 16.328 15.755 -2.283 1.00 85.94 85 PRO A O 1
ATOM 626 N N . PHE A 1 86 ? 16.104 15.276 -0.089 1.00 80.81 86 PHE A N 1
ATOM 627 C CA . PHE A 1 86 ? 14.664 15.539 0.003 1.00 80.81 86 PHE A CA 1
ATOM 628 C C . PHE A 1 86 ? 14.272 16.892 -0.613 1.00 80.81 86 PHE A C 1
ATOM 630 O O . PHE A 1 86 ? 14.942 17.904 -0.387 1.00 80.81 86 PHE A O 1
ATOM 637 N N . GLY A 1 87 ? 13.152 16.914 -1.340 1.00 78.38 87 GLY A N 1
ATOM 638 C CA . GLY A 1 87 ? 12.591 18.127 -1.939 1.00 78.38 87 GLY A CA 1
ATOM 639 C C . GLY A 1 87 ? 13.137 18.443 -3.332 1.00 78.38 87 GLY A C 1
ATOM 640 O O . GLY A 1 87 ? 12.754 19.453 -3.920 1.00 78.38 87 GLY A O 1
ATOM 641 N N . LEU A 1 88 ? 13.995 17.579 -3.880 1.00 84.31 88 LEU A N 1
ATOM 642 C CA . LEU A 1 88 ? 14.517 17.683 -5.246 1.00 84.31 88 LEU A CA 1
ATOM 643 C C . LEU A 1 88 ? 13.736 16.824 -6.253 1.00 84.31 88 LEU A C 1
ATOM 645 O O . LEU A 1 88 ? 14.206 16.585 -7.364 1.00 84.31 88 LEU A O 1
ATOM 649 N N . GLY A 1 89 ? 12.525 16.396 -5.886 1.00 82.44 89 GLY A N 1
ATOM 650 C CA . GLY A 1 89 ? 11.596 15.730 -6.797 1.00 82.44 89 GLY A CA 1
ATOM 651 C C . GLY A 1 89 ? 11.831 14.229 -6.919 1.00 82.44 89 GLY A C 1
ATOM 652 O O . GLY A 1 89 ? 11.562 13.659 -7.978 1.00 82.44 89 GLY A O 1
ATOM 653 N N . ASN A 1 90 ? 12.322 13.579 -5.858 1.00 89.12 90 ASN A N 1
ATOM 654 C CA . ASN A 1 90 ? 12.337 12.119 -5.828 1.00 89.12 90 ASN A CA 1
ATOM 655 C C . ASN A 1 90 ? 10.901 11.591 -5.924 1.00 89.12 90 ASN A C 1
ATOM 657 O O . ASN A 1 90 ? 9.963 12.193 -5.396 1.00 89.12 90 ASN A O 1
ATOM 661 N N . THR A 1 91 ? 10.721 10.427 -6.542 1.00 90.38 91 THR A N 1
ATOM 662 C CA . THR A 1 91 ? 9.413 9.753 -6.583 1.00 90.38 91 THR A CA 1
ATOM 663 C C . THR A 1 91 ? 8.908 9.410 -5.171 1.00 90.38 91 THR A C 1
ATOM 665 O O . THR A 1 91 ? 7.708 9.473 -4.904 1.00 90.38 91 THR A O 1
ATOM 668 N N . SER A 1 92 ? 9.827 9.150 -4.233 1.00 91.00 92 SER A N 1
ATOM 669 C CA . SER A 1 92 ? 9.559 8.932 -2.805 1.00 91.00 92 SER A CA 1
ATOM 670 C C . SER A 1 92 ? 9.031 10.173 -2.067 1.00 91.00 92 SER A C 1
ATOM 672 O O . SER A 1 92 ? 8.232 10.020 -1.141 1.00 91.00 92 SER A O 1
ATOM 674 N N . ASP A 1 93 ? 9.400 11.394 -2.486 1.00 90.94 93 ASP A N 1
ATOM 675 C CA . ASP A 1 93 ? 8.933 12.640 -1.855 1.00 90.94 93 ASP A CA 1
ATOM 676 C C . ASP A 1 93 ? 7.407 12.785 -2.018 1.00 90.94 93 ASP A C 1
ATOM 678 O O . ASP A 1 93 ? 6.689 13.138 -1.078 1.00 90.94 93 ASP A O 1
ATOM 682 N N . GLY A 1 94 ? 6.895 12.482 -3.217 1.00 90.19 94 GLY A N 1
ATOM 683 C CA . GLY A 1 94 ? 5.459 12.479 -3.509 1.00 90.19 94 GLY A CA 1
ATOM 684 C C . GLY A 1 94 ? 4.720 11.405 -2.712 1.00 90.19 94 GLY A C 1
ATOM 685 O O . GLY A 1 94 ? 3.746 11.714 -2.023 1.00 90.19 94 GLY A O 1
ATOM 686 N N . ALA A 1 95 ? 5.235 10.171 -2.734 1.00 93.38 95 ALA A N 1
ATOM 687 C CA . ALA A 1 95 ? 4.674 9.046 -1.985 1.00 93.38 95 ALA A CA 1
ATOM 688 C C . ALA A 1 95 ? 4.543 9.360 -0.483 1.00 93.38 95 ALA A C 1
ATOM 690 O O . ALA A 1 95 ? 3.489 9.132 0.112 1.00 93.38 95 ALA A O 1
ATOM 691 N N . PHE A 1 96 ? 5.575 9.960 0.121 1.00 93.12 96 PHE A N 1
ATOM 692 C CA . PHE A 1 96 ? 5.545 10.364 1.526 1.00 93.12 96 PHE A CA 1
ATOM 693 C C . PHE A 1 96 ? 4.401 11.339 1.822 1.00 93.12 96 PHE A C 1
ATOM 695 O O . PHE A 1 96 ? 3.624 11.140 2.758 1.00 93.12 96 PHE A O 1
ATOM 702 N N . ASN A 1 97 ? 4.280 12.393 1.013 1.00 91.50 97 ASN A N 1
ATOM 703 C CA . ASN A 1 97 ? 3.268 13.425 1.213 1.00 91.50 97 ASN A CA 1
ATOM 704 C C . ASN A 1 97 ? 1.847 12.873 1.043 1.00 91.50 97 ASN A C 1
ATOM 706 O O . ASN A 1 97 ? 0.974 13.172 1.862 1.00 91.50 97 ASN A O 1
ATOM 710 N N . PHE A 1 98 ? 1.617 12.026 0.037 1.00 95.25 98 PHE A N 1
ATOM 711 C CA . PHE A 1 98 ? 0.308 11.413 -0.173 1.00 95.25 98 PHE A CA 1
ATOM 712 C C . PHE A 1 98 ? -0.068 10.436 0.950 1.00 95.25 98 PHE A C 1
ATOM 714 O O . PHE A 1 98 ? -1.210 10.456 1.408 1.00 95.25 98 PHE A O 1
ATOM 721 N N . LEU A 1 99 ? 0.877 9.644 1.471 1.00 96.19 99 LEU A N 1
ATOM 722 C CA . LEU A 1 99 ? 0.632 8.801 2.648 1.00 96.19 99 LEU A CA 1
ATOM 723 C C . LEU A 1 99 ? 0.304 9.642 3.891 1.00 96.19 99 LEU A C 1
ATOM 725 O O . LEU A 1 99 ? -0.612 9.314 4.642 1.00 96.19 99 LEU A O 1
ATOM 729 N N . GLN A 1 100 ? 0.991 10.766 4.111 1.00 93.31 100 GLN A N 1
ATOM 730 C CA . GLN A 1 100 ? 0.675 11.663 5.229 1.00 93.31 100 GLN A CA 1
ATOM 731 C C . GLN A 1 100 ? -0.716 12.299 5.096 1.00 93.31 100 GLN A C 1
ATOM 733 O O . GLN A 1 100 ? -1.422 12.454 6.100 1.00 93.31 100 GLN A O 1
ATOM 738 N N . GLN A 1 101 ? -1.131 12.636 3.871 1.00 93.06 101 GLN A N 1
ATOM 739 C CA . GLN A 1 101 ? -2.487 13.098 3.586 1.00 93.06 101 GLN A CA 1
ATOM 740 C C . GLN A 1 101 ? -3.518 12.006 3.887 1.00 93.06 101 GLN A C 1
ATOM 742 O O . GLN A 1 101 ? -4.443 12.261 4.660 1.00 93.06 101 GLN A O 1
ATOM 747 N N . ALA A 1 102 ? -3.318 10.796 3.355 1.00 96.44 102 ALA A N 1
ATOM 748 C CA . ALA A 1 102 ? -4.181 9.642 3.593 1.00 96.44 102 ALA A CA 1
ATOM 749 C C . ALA A 1 102 ? -4.347 9.358 5.090 1.00 96.44 102 ALA A C 1
ATOM 751 O O . ALA A 1 102 ? -5.465 9.248 5.588 1.00 96.44 102 ALA A O 1
ATOM 752 N N . ARG A 1 103 ? -3.241 9.338 5.844 1.00 93.75 103 ARG A N 1
ATOM 753 C CA . ARG A 1 103 ? -3.243 9.164 7.304 1.00 93.75 103 ARG A CA 1
ATOM 754 C C . ARG A 1 103 ? -4.189 10.152 7.983 1.00 93.75 103 ARG A C 1
ATOM 756 O O . ARG A 1 103 ? -4.973 9.775 8.853 1.00 93.75 103 ARG A O 1
ATOM 763 N N . ARG A 1 104 ? -4.108 11.431 7.605 1.00 91.19 104 ARG A N 1
ATOM 764 C CA . ARG A 1 104 ? -4.919 12.495 8.206 1.00 91.19 104 ARG A CA 1
ATOM 765 C C . ARG A 1 104 ? -6.392 12.359 7.835 1.00 91.19 104 ARG A C 1
ATOM 767 O O . ARG A 1 104 ? -7.244 12.506 8.710 1.00 91.19 104 ARG A O 1
ATOM 774 N N . THR A 1 105 ? -6.700 12.114 6.567 1.00 93.19 105 THR A N 1
ATOM 775 C CA . THR A 1 105 ? -8.088 12.090 6.090 1.00 93.19 105 THR A CA 1
ATOM 776 C C . THR A 1 105 ? -8.819 10.838 6.560 1.00 93.19 105 THR A C 1
ATOM 778 O O . THR A 1 105 ? -9.967 10.942 6.994 1.00 93.19 105 THR A O 1
ATOM 781 N N . LEU A 1 106 ? -8.133 9.694 6.633 1.00 97.06 106 LEU A N 1
ATOM 782 C CA . LEU A 1 106 ? -8.637 8.471 7.264 1.00 97.06 106 LEU A CA 1
ATOM 783 C C . LEU A 1 106 ? -8.931 8.667 8.752 1.00 97.06 106 LEU A C 1
ATOM 785 O O . LEU A 1 106 ? -10.031 8.332 9.199 1.00 97.06 106 LEU A O 1
ATOM 789 N N . LYS A 1 107 ? -8.006 9.277 9.510 1.00 93.62 107 LYS A N 1
ATOM 790 C CA . LYS A 1 107 ? -8.231 9.570 10.932 1.00 93.62 107 LYS A CA 1
ATOM 791 C C . LYS A 1 107 ? -9.458 10.459 11.118 1.00 93.62 107 LYS A C 1
ATOM 793 O O . LYS A 1 107 ? -10.354 10.113 11.888 1.00 93.62 107 LYS A O 1
ATOM 798 N N . PHE A 1 108 ? -9.535 11.558 10.367 1.00 90.88 108 PHE A N 1
ATOM 799 C CA . PHE A 1 108 ? -10.653 12.497 10.438 1.00 90.88 108 PHE A CA 1
ATOM 800 C C . PHE A 1 108 ? -11.993 11.830 10.102 1.00 90.88 108 PHE A C 1
ATOM 802 O O . PHE A 1 108 ? -12.964 11.996 10.841 1.00 90.88 108 PHE A O 1
ATOM 809 N N . ALA A 1 109 ? -12.041 11.034 9.030 1.00 94.38 109 ALA A N 1
ATOM 810 C CA . ALA A 1 109 ? -13.241 10.303 8.642 1.00 94.38 109 ALA A CA 1
ATOM 811 C C . ALA A 1 109 ? -13.637 9.255 9.694 1.00 94.38 109 ALA A C 1
ATOM 813 O O . ALA A 1 109 ? -14.814 9.149 10.032 1.00 94.38 109 ALA A O 1
ATOM 814 N N . SER A 1 110 ? -12.679 8.518 10.267 1.00 95.75 110 SER A N 1
ATOM 815 C CA . SER A 1 110 ? -12.961 7.508 11.298 1.00 95.75 110 SER A CA 1
ATOM 816 C C . SER A 1 110 ? -13.525 8.130 12.583 1.00 95.75 110 SER A C 1
ATOM 818 O O . SER A 1 110 ? -14.453 7.580 13.186 1.00 95.75 110 SER A O 1
ATOM 820 N N . ASP A 1 111 ? -13.030 9.314 12.960 1.00 93.12 111 ASP A N 1
ATOM 821 C CA . ASP A 1 111 ? -13.544 10.083 14.091 1.00 93.12 111 ASP A CA 1
ATOM 822 C C . ASP A 1 111 ? -14.936 10.646 13.790 1.00 93.12 111 ASP A C 1
ATOM 824 O O . ASP A 1 111 ? -15.813 10.618 14.654 1.00 93.12 111 ASP A O 1
ATOM 828 N N . ALA A 1 112 ? -15.170 11.128 12.565 1.00 93.31 112 ALA A N 1
ATOM 829 C CA . ALA A 1 112 ? -16.487 11.590 12.137 1.00 93.31 112 ALA A CA 1
ATOM 830 C C . ALA A 1 112 ? -17.516 10.453 12.183 1.00 93.31 112 ALA A C 1
ATOM 832 O O . ALA A 1 112 ? -18.591 10.637 12.750 1.00 93.31 112 ALA A O 1
ATOM 833 N N . VAL A 1 113 ? -17.174 9.259 11.685 1.00 95.88 113 VAL A N 1
ATOM 834 C CA . VAL A 1 113 ? -18.035 8.070 11.792 1.00 95.88 113 VAL A CA 1
ATOM 835 C C . VAL A 1 113 ? -18.303 7.731 13.257 1.00 95.88 113 VAL A C 1
ATOM 837 O O . VAL A 1 113 ? -19.447 7.474 13.614 1.00 95.88 113 VAL A O 1
ATOM 840 N N . SER A 1 114 ? -17.288 7.800 14.124 1.00 94.88 114 SER A N 1
ATOM 841 C CA . SER A 1 114 ? -17.460 7.541 15.558 1.00 94.88 114 SER A CA 1
ATOM 842 C C . SER A 1 114 ? -18.412 8.520 16.250 1.00 94.88 114 SER A C 1
ATOM 844 O O . SER A 1 114 ? -19.080 8.126 17.202 1.00 94.88 114 SER A O 1
ATOM 846 N N . ARG A 1 115 ? -18.440 9.791 15.829 1.00 93.62 115 ARG A N 1
ATOM 847 C CA . ARG A 1 115 ? -19.288 10.830 16.438 1.00 93.62 115 ARG A CA 1
ATOM 848 C C . ARG A 1 115 ? -20.696 10.876 15.857 1.00 93.62 115 ARG A C 1
ATOM 850 O O . ARG A 1 115 ? -21.635 11.189 16.580 1.00 93.62 115 ARG A O 1
ATOM 857 N N . LEU A 1 116 ? -20.823 10.656 14.551 1.00 94.56 116 LEU A N 1
ATOM 858 C CA . LEU A 1 116 ? -22.038 10.967 13.797 1.00 94.56 116 LEU A CA 1
ATOM 859 C C . LEU A 1 116 ? -22.814 9.723 13.367 1.00 94.56 116 LEU A C 1
ATOM 861 O O . LEU A 1 116 ? -24.011 9.829 13.112 1.00 94.56 116 LEU A O 1
ATOM 865 N N . SER A 1 117 ? -22.170 8.559 13.227 1.00 94.69 117 SER A N 1
ATOM 866 C CA . SER A 1 117 ? -22.875 7.376 12.733 1.00 94.69 117 SER A CA 1
ATOM 867 C C . SER A 1 117 ? -23.930 6.915 13.732 1.00 94.69 117 SER A C 1
ATOM 869 O O . SER A 1 117 ? -23.671 6.759 14.922 1.00 94.69 117 SER A O 1
ATOM 871 N N . THR A 1 118 ? -25.130 6.650 13.222 1.00 93.69 118 THR A N 1
ATOM 872 C CA . THR A 1 118 ? -26.236 6.059 13.984 1.00 93.69 118 THR A CA 1
ATOM 873 C C . THR A 1 118 ? -26.184 4.531 13.996 1.00 93.69 118 THR A C 1
ATOM 875 O O . THR A 1 118 ? -27.006 3.895 14.650 1.00 93.69 118 THR A O 1
ATOM 878 N N . THR A 1 119 ? -25.235 3.929 13.269 1.00 92.94 119 THR A N 1
ATOM 879 C CA . THR A 1 119 ? -25.048 2.476 13.201 1.00 92.94 119 THR A CA 1
ATOM 880 C C . THR A 1 119 ? -24.099 2.029 14.315 1.00 92.94 119 THR A C 1
ATOM 882 O O . THR A 1 119 ? -22.930 2.424 14.300 1.00 92.94 119 THR A O 1
ATOM 885 N N . PRO A 1 120 ? -24.546 1.191 15.271 1.00 90.88 120 PRO A N 1
ATOM 886 C CA . PRO A 1 120 ? -23.651 0.619 16.271 1.00 90.88 120 PRO A CA 1
ATOM 887 C C . PRO A 1 120 ? -22.529 -0.174 15.597 1.00 90.88 120 PRO A C 1
ATOM 889 O O . PRO A 1 120 ? -22.802 -0.980 14.709 1.00 90.88 120 PRO A O 1
ATOM 892 N N . ASN A 1 121 ? -21.282 0.037 16.030 1.00 92.75 121 ASN A N 1
ATOM 893 C CA . ASN A 1 121 ? -20.100 -0.637 15.481 1.00 92.75 121 ASN A CA 1
ATOM 894 C C . ASN A 1 121 ? -20.017 -0.578 13.946 1.00 92.75 121 ASN A C 1
ATOM 896 O O . ASN A 1 121 ? -19.755 -1.582 13.287 1.00 92.75 121 ASN A O 1
ATOM 900 N N . ASP A 1 122 ? -20.259 0.608 13.383 1.00 95.88 122 ASP A N 1
ATOM 901 C CA . ASP A 1 122 ? -20.255 0.839 11.941 1.00 95.88 122 ASP A CA 1
ATOM 902 C C . ASP A 1 122 ? -19.012 0.223 11.257 1.00 95.88 122 ASP A C 1
ATOM 904 O O . ASP A 1 122 ? -17.885 0.674 11.511 1.00 95.88 122 ASP A O 1
ATOM 908 N N . PRO A 1 123 ? -19.176 -0.781 10.370 1.00 96.06 123 PRO A N 1
ATOM 909 C CA . PRO A 1 123 ? -18.050 -1.477 9.747 1.00 96.06 123 PRO A CA 1
ATOM 910 C C . PRO A 1 123 ? -17.195 -0.547 8.877 1.00 96.06 123 PRO A C 1
ATOM 912 O O . PRO A 1 123 ? -16.006 -0.803 8.683 1.00 96.06 123 PRO A O 1
ATOM 915 N N . ARG A 1 124 ? -17.750 0.582 8.416 1.00 97.06 124 ARG A N 1
ATOM 916 C CA . ARG A 1 124 ? -16.991 1.601 7.679 1.00 97.06 124 ARG A CA 1
ATOM 917 C C . ARG A 1 124 ? -15.914 2.232 8.559 1.00 97.06 124 ARG A C 1
ATOM 919 O O . ARG A 1 124 ? -14.834 2.540 8.065 1.00 97.06 124 ARG A O 1
ATOM 926 N N . ARG A 1 125 ? -16.147 2.356 9.875 1.00 97.88 125 ARG A N 1
ATOM 927 C CA . ARG A 1 125 ? -15.110 2.796 10.824 1.00 97.88 125 ARG A CA 1
ATOM 928 C C . ARG A 1 125 ? -13.971 1.783 10.895 1.00 97.88 125 ARG A C 1
ATOM 930 O O . ARG A 1 125 ? -12.813 2.185 10.863 1.00 97.88 125 ARG A O 1
ATOM 937 N N . ALA A 1 126 ? -14.290 0.488 10.961 1.00 98.25 126 ALA A N 1
ATOM 938 C CA . ALA A 1 126 ? -13.280 -0.570 10.981 1.00 98.25 126 ALA A CA 1
ATOM 939 C C . ALA A 1 126 ? -12.427 -0.563 9.701 1.00 98.25 126 ALA A C 1
ATOM 941 O O . ALA A 1 126 ? -11.206 -0.689 9.780 1.00 98.25 126 ALA A O 1
ATOM 942 N N . GLN A 1 127 ? -13.041 -0.346 8.533 1.00 98.25 127 GLN A N 1
ATOM 943 C CA . GLN A 1 127 ? -12.316 -0.196 7.268 1.00 98.25 127 GLN A CA 1
ATOM 944 C C . GLN A 1 127 ? -11.375 1.017 7.284 1.00 98.25 127 GLN A C 1
ATOM 946 O O . GLN A 1 127 ? -10.196 0.858 6.986 1.00 98.25 127 GLN A O 1
ATOM 951 N N . LEU A 1 128 ? -11.852 2.202 7.684 1.00 98.69 128 LEU A N 1
ATOM 952 C CA . LEU A 1 128 ? -11.023 3.415 7.749 1.00 98.69 128 LEU A CA 1
ATOM 953 C C . LEU A 1 128 ? -9.827 3.250 8.692 1.00 9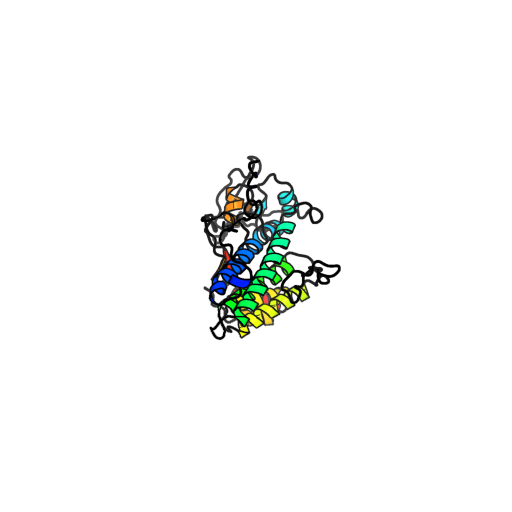8.69 128 LEU A C 1
ATOM 955 O O . LEU A 1 128 ? -8.708 3.589 8.321 1.00 98.69 128 LEU A O 1
ATOM 959 N N . LEU A 1 129 ? -10.052 2.679 9.879 1.00 98.75 129 LEU A N 1
ATOM 960 C CA . LEU A 1 129 ? -8.986 2.371 10.835 1.00 98.75 129 LEU A CA 1
ATOM 961 C C . LEU A 1 129 ? -7.982 1.373 10.254 1.00 98.75 129 LEU A C 1
ATOM 963 O O . LEU A 1 129 ? -6.779 1.531 10.432 1.00 98.75 129 LEU A O 1
ATOM 967 N N . SER A 1 130 ? -8.458 0.364 9.522 1.00 98.81 130 SER A N 1
ATOM 968 C CA . SER A 1 130 ? -7.574 -0.605 8.872 1.00 98.81 130 SER A CA 1
ATOM 969 C C . SER A 1 130 ? -6.694 0.066 7.817 1.00 98.81 130 SER A C 1
ATOM 971 O O . SER A 1 130 ? -5.482 -0.116 7.839 1.00 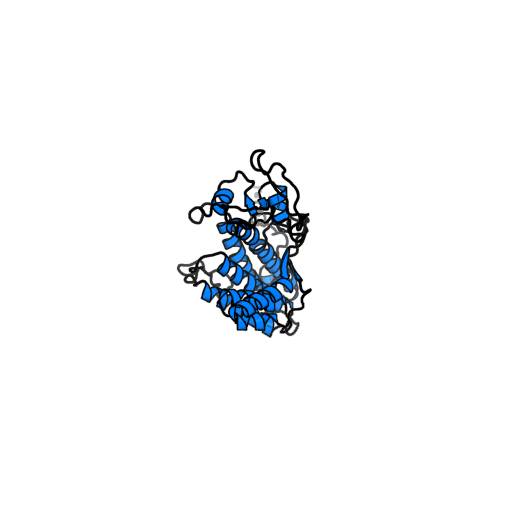98.81 130 SER A O 1
ATOM 973 N N . LEU A 1 131 ? -7.270 0.888 6.935 1.00 98.81 131 LEU A N 1
ATOM 974 C CA . LEU A 1 131 ? -6.510 1.645 5.932 1.00 98.81 131 LEU A CA 1
ATOM 975 C C . LEU A 1 131 ? -5.537 2.640 6.586 1.00 98.81 131 LEU A C 1
ATOM 977 O O . LEU A 1 131 ? -4.415 2.818 6.110 1.00 98.81 131 LEU A O 1
ATOM 981 N N . GLU A 1 132 ? -5.913 3.242 7.720 1.00 98.56 132 GLU A N 1
ATOM 982 C CA . GLU A 1 132 ? -4.999 4.095 8.486 1.00 98.56 132 GLU A CA 1
ATOM 983 C C . GLU A 1 132 ? -3.814 3.256 8.983 1.00 98.56 132 GLU A C 1
ATOM 985 O O . GLU A 1 132 ? -2.664 3.649 8.797 1.00 98.56 132 GLU A O 1
ATOM 990 N N . GLY A 1 133 ? -4.067 2.056 9.514 1.00 98.56 133 GLY A N 1
ATOM 991 C CA . GLY A 1 133 ? -3.030 1.091 9.891 1.00 98.56 133 GLY A CA 1
ATOM 992 C C . GLY A 1 133 ? -2.088 0.723 8.737 1.00 98.56 133 GLY A C 1
ATOM 993 O O . GLY A 1 133 ? -0.869 0.734 8.922 1.00 98.56 133 GLY A O 1
ATOM 994 N N . TYR A 1 134 ? -2.610 0.478 7.530 1.00 98.81 134 TYR A N 1
ATOM 995 C CA . TYR A 1 134 ? -1.776 0.248 6.339 1.00 98.81 134 TYR A CA 1
ATOM 996 C C . TYR A 1 134 ? -0.955 1.476 5.954 1.00 98.81 134 TYR A C 1
ATOM 998 O O . TYR A 1 134 ? 0.177 1.327 5.509 1.00 98.81 134 TYR A O 1
ATOM 1006 N N . THR A 1 135 ? -1.476 2.683 6.176 1.00 98.38 135 THR A N 1
ATOM 1007 C CA . THR A 1 135 ? -0.723 3.921 5.938 1.00 98.38 135 THR A CA 1
ATOM 1008 C C . THR A 1 135 ? 0.481 4.019 6.874 1.00 98.38 135 THR A C 1
ATOM 1010 O O . THR A 1 135 ? 1.586 4.323 6.434 1.00 98.38 135 THR A O 1
ATOM 1013 N N . TYR A 1 136 ? 0.295 3.716 8.164 1.00 97.81 136 TYR A N 1
ATOM 1014 C CA . TYR A 1 136 ? 1.400 3.648 9.126 1.00 97.81 136 TYR A CA 1
ATOM 1015 C C . TYR A 1 136 ? 2.395 2.532 8.779 1.00 97.81 136 TYR A C 1
ATOM 1017 O O . TYR A 1 136 ? 3.600 2.741 8.886 1.00 97.81 136 TYR A O 1
ATOM 1025 N N . THR A 1 137 ? 1.904 1.380 8.323 1.00 98.00 137 THR A N 1
ATOM 1026 C CA . THR A 1 137 ? 2.743 0.248 7.897 1.00 98.00 137 THR A CA 1
ATOM 1027 C C . THR A 1 137 ? 3.609 0.631 6.694 1.00 98.00 137 THR A C 1
ATOM 1029 O O . THR A 1 137 ? 4.824 0.506 6.768 1.00 98.00 137 THR A O 1
ATOM 1032 N N . ALA A 1 138 ? 3.017 1.224 5.652 1.00 97.75 138 ALA A N 1
ATOM 1033 C CA . ALA A 1 138 ? 3.733 1.718 4.474 1.00 97.75 138 ALA A CA 1
ATOM 1034 C C . ALA A 1 138 ? 4.779 2.787 4.822 1.00 97.75 138 ALA A C 1
ATOM 1036 O O . ALA A 1 138 ? 5.893 2.771 4.305 1.00 97.75 138 ALA A O 1
ATOM 1037 N N . LEU A 1 139 ? 4.445 3.708 5.735 1.00 96.62 139 LEU A N 1
ATOM 1038 C CA . LEU A 1 139 ? 5.399 4.705 6.218 1.00 96.62 139 LEU A CA 1
ATOM 1039 C C . LEU A 1 139 ? 6.592 4.043 6.923 1.00 96.62 139 LEU A C 1
ATOM 1041 O O . LEU A 1 139 ? 7.727 4.433 6.670 1.00 96.62 139 LEU A O 1
ATOM 1045 N N . ALA A 1 140 ? 6.350 3.045 7.774 1.00 95.94 140 ALA A N 1
ATOM 1046 C CA . ALA A 1 140 ? 7.407 2.329 8.486 1.00 95.94 140 ALA A CA 1
ATOM 1047 C C . ALA A 1 140 ? 8.274 1.453 7.561 1.00 95.94 140 ALA A C 1
ATOM 1049 O O . ALA A 1 140 ? 9.482 1.377 7.763 1.00 95.94 140 ALA A O 1
ATOM 1050 N N . GLU A 1 141 ? 7.674 0.815 6.554 1.00 95.06 141 GLU A N 1
ATOM 1051 C CA . GLU A 1 141 ? 8.378 -0.016 5.568 1.00 95.06 141 GLU A CA 1
ATOM 1052 C C . GLU A 1 141 ? 9.211 0.834 4.597 1.00 95.06 141 GLU A C 1
ATOM 1054 O O . GLU A 1 141 ? 10.350 0.490 4.288 1.00 95.06 141 GLU A O 1
ATOM 1059 N N . GLY A 1 142 ? 8.660 1.957 4.125 1.00 92.44 142 GLY A N 1
ATOM 1060 C CA . GLY A 1 142 ? 9.266 2.766 3.066 1.00 92.44 142 GLY A CA 1
ATOM 1061 C C . GLY A 1 142 ? 10.211 3.876 3.526 1.00 92.44 142 GLY A C 1
ATOM 1062 O O . GLY A 1 142 ? 10.995 4.364 2.714 1.00 92.44 142 GLY A O 1
ATOM 1063 N N . PHE A 1 143 ? 10.145 4.315 4.790 1.00 91.06 143 PHE A N 1
ATOM 1064 C CA . PHE A 1 143 ? 10.868 5.504 5.257 1.00 91.06 143 PHE A CA 1
ATOM 1065 C C . PHE A 1 143 ? 11.628 5.256 6.568 1.00 91.06 143 PHE A C 1
ATOM 1067 O O . PHE A 1 143 ? 11.146 4.619 7.502 1.00 91.06 143 PHE A O 1
ATOM 1074 N N . CYS A 1 144 ? 12.852 5.782 6.652 1.00 81.62 144 CYS A N 1
ATOM 1075 C CA . CYS A 1 144 ? 13.744 5.540 7.787 1.00 81.62 144 CYS A CA 1
ATOM 1076 C C . CYS A 1 144 ? 13.274 6.221 9.092 1.00 81.62 144 CYS A C 1
ATOM 1078 O O . CYS A 1 144 ? 12.583 7.239 9.072 1.00 81.62 144 CYS A O 1
ATOM 1080 N N . GLY A 1 145 ? 13.704 5.656 10.231 1.00 74.69 145 GLY A N 1
ATOM 1081 C CA . GLY A 1 145 ? 13.168 5.818 11.595 1.00 74.69 145 GLY A CA 1
ATOM 1082 C C . GLY A 1 145 ? 13.278 7.178 12.296 1.00 74.69 145 GLY A C 1
ATOM 1083 O O . GLY A 1 145 ? 13.627 7.233 13.471 1.00 74.69 145 GLY A O 1
ATOM 1084 N N . ASN A 1 146 ? 12.944 8.262 11.606 1.00 85.12 146 ASN A N 1
ATOM 1085 C CA . ASN A 1 146 ? 12.662 9.571 12.189 1.00 85.12 146 ASN A CA 1
ATOM 1086 C C . ASN A 1 146 ? 11.455 10.190 11.467 1.00 85.12 146 ASN A C 1
ATOM 1088 O O . ASN A 1 146 ? 11.529 11.297 10.934 1.00 85.12 146 ASN A O 1
ATOM 1092 N N . ILE A 1 147 ? 10.357 9.434 11.385 1.00 89.12 147 ILE A N 1
ATOM 1093 C CA . ILE A 1 147 ? 9.198 9.789 10.561 1.00 89.12 147 ILE A CA 1
ATOM 1094 C C . ILE A 1 147 ? 8.380 10.871 11.276 1.00 89.12 147 ILE A C 1
ATOM 1096 O O . ILE A 1 147 ? 7.861 10.608 12.367 1.00 89.12 147 ILE A O 1
ATOM 1100 N N . PRO A 1 148 ? 8.237 12.082 10.708 1.00 86.38 148 PRO A N 1
ATOM 1101 C CA . PRO A 1 148 ? 7.455 13.135 11.333 1.00 86.38 148 PRO A CA 1
ATOM 1102 C C . PRO A 1 148 ? 5.959 12.853 11.193 1.00 86.38 148 PRO A C 1
ATOM 1104 O O . PRO A 1 148 ? 5.471 12.464 10.131 1.00 86.38 148 PRO A O 1
ATOM 1107 N N . PHE A 1 149 ? 5.207 13.125 12.256 1.00 84.56 149 PHE A N 1
ATOM 1108 C CA . PHE A 1 149 ? 3.749 13.076 12.231 1.00 84.56 149 PHE A CA 1
ATOM 1109 C C . PHE A 1 149 ? 3.191 14.417 12.679 1.00 84.56 149 PHE A C 1
ATOM 1111 O O . PHE A 1 149 ? 3.387 14.842 13.820 1.00 84.56 149 PHE A O 1
ATOM 1118 N N . SER A 1 150 ? 2.478 15.085 11.774 1.00 75.81 150 SER A N 1
ATOM 1119 C CA . SER A 1 150 ? 1.761 16.309 12.112 1.00 75.81 150 SER A CA 1
ATOM 1120 C C . SER A 1 150 ? 0.637 16.015 13.103 1.00 75.81 150 SER A C 1
ATOM 1122 O O . SER A 1 150 ? -0.058 14.991 13.002 1.00 75.81 150 SER A O 1
ATOM 1124 N N . ARG A 1 151 ? 0.468 16.925 14.064 1.00 67.12 151 ARG A N 1
ATOM 1125 C CA . ARG A 1 151 ? -0.646 16.916 15.016 1.00 67.12 151 ARG A CA 1
ATOM 1126 C C . ARG A 1 151 ? -1.703 17.920 14.561 1.00 67.12 151 ARG A C 1
ATOM 1128 O O . ARG A 1 151 ? -1.392 18.962 13.988 1.00 67.12 151 ARG A O 1
ATOM 1135 N N . THR A 1 152 ? -2.966 17.589 14.788 1.00 60.38 152 THR A N 1
ATOM 1136 C CA . THR A 1 152 ? -4.075 18.530 14.603 1.00 60.38 152 THR A CA 1
ATOM 1137 C C . THR A 1 152 ? -4.295 19.304 15.892 1.00 60.38 152 THR A C 1
ATOM 1139 O O . THR A 1 152 ? -4.187 18.733 16.978 1.00 60.38 152 THR A O 1
ATOM 1142 N N . THR A 1 153 ? -4.642 20.581 15.779 1.00 57.75 153 THR A N 1
ATOM 1143 C CA . THR A 1 153 ? -5.195 21.336 16.909 1.00 57.75 153 THR A CA 1
ATOM 1144 C C . THR A 1 153 ? -6.623 20.862 17.205 1.00 57.75 153 THR A C 1
ATOM 1146 O O . THR A 1 153 ? -7.237 20.166 16.390 1.00 57.75 153 THR A O 1
ATOM 1149 N N . GLU A 1 154 ? -7.184 21.252 18.353 1.00 47.09 154 GLU A N 1
ATOM 1150 C CA . GLU A 1 154 ? -8.586 20.956 18.705 1.00 47.09 154 GLU A CA 1
ATOM 1151 C C . GLU A 1 154 ? -9.592 21.487 17.663 1.00 47.09 154 GLU A C 1
ATOM 1153 O O . GLU A 1 154 ? -10.681 20.939 17.519 1.00 47.09 154 GLU A O 1
ATOM 1158 N N . ALA A 1 155 ? -9.205 22.493 16.869 1.00 48.28 155 ALA A N 1
ATOM 1159 C CA . ALA A 1 155 ? -10.001 23.055 15.776 1.00 48.28 155 ALA A CA 1
ATOM 1160 C C . ALA A 1 155 ? -9.862 22.292 14.439 1.00 48.28 155 ALA A C 1
ATOM 1162 O O . ALA A 1 155 ? -10.339 22.754 13.405 1.00 48.28 155 ALA A O 1
ATOM 1163 N N . GLY A 1 156 ? -9.164 21.152 14.411 1.00 51.81 156 GLY A N 1
ATOM 1164 C CA . GLY A 1 156 ? -8.993 20.325 13.212 1.00 51.81 156 GLY A CA 1
ATOM 1165 C C . GLY A 1 156 ? -8.000 20.874 12.179 1.00 51.81 156 GLY A C 1
ATOM 1166 O O . GLY A 1 156 ? -7.622 20.145 11.257 1.00 51.81 156 GLY A O 1
ATOM 1167 N N . ALA A 1 157 ? -7.513 22.108 12.336 1.00 54.59 157 ALA A N 1
ATOM 1168 C CA . ALA A 1 157 ? -6.431 22.662 11.527 1.00 54.59 157 ALA A CA 1
ATOM 1169 C C . ALA A 1 157 ? -5.090 21.976 11.864 1.00 54.59 157 ALA A C 1
ATOM 1171 O O . ALA A 1 157 ? -4.858 21.622 13.026 1.00 54.59 157 ALA A O 1
ATOM 1172 N N . PRO A 1 158 ? -4.198 21.755 10.878 1.00 54.97 158 PRO A N 1
ATOM 1173 C CA . PRO A 1 158 ? -2.838 21.330 11.183 1.00 54.97 158 PRO A CA 1
ATOM 1174 C C . PRO A 1 158 ? -2.168 22.414 12.035 1.00 54.97 158 PRO A C 1
ATOM 1176 O O . PRO A 1 158 ? -2.227 23.593 11.688 1.00 54.97 158 PRO A O 1
ATOM 1179 N N . ASP A 1 159 ? -1.556 22.030 13.157 1.00 58.03 159 ASP A N 1
ATOM 1180 C CA . ASP A 1 159 ? -0.643 22.943 13.840 1.00 58.03 159 ASP A CA 1
ATOM 1181 C C . ASP A 1 159 ? 0.565 23.129 12.916 1.00 58.03 159 ASP A C 1
ATOM 1183 O O . ASP A 1 159 ? 1.280 22.172 12.628 1.00 58.03 159 ASP A O 1
ATOM 1187 N N . LEU A 1 160 ? 0.729 24.329 12.360 1.00 55.81 160 LEU A N 1
ATOM 1188 C CA . LEU A 1 160 ? 1.853 24.690 11.489 1.00 55.81 160 LEU A CA 1
ATOM 1189 C C . LEU A 1 160 ? 2.836 25.633 12.197 1.00 55.81 160 LEU A C 1
ATOM 1191 O O . LEU A 1 160 ? 3.788 26.112 11.582 1.00 55.81 160 LEU A O 1
ATOM 1195 N N . THR A 1 161 ? 2.623 25.918 13.486 1.00 51.22 161 THR A N 1
ATOM 1196 C CA . THR A 1 161 ? 3.504 26.790 14.266 1.00 51.22 161 THR A CA 1
ATOM 1197 C C . THR A 1 161 ? 4.585 25.963 14.952 1.00 51.22 161 THR A C 1
ATOM 1199 O O . THR A 1 161 ? 4.250 24.992 15.613 1.00 51.22 161 THR A O 1
ATOM 1202 N N . GLY A 1 162 ? 5.865 26.329 14.759 1.00 47.25 162 GLY A N 1
ATOM 1203 C CA . GLY A 1 162 ? 7.095 25.994 15.523 1.00 47.25 162 GLY A CA 1
ATOM 1204 C C . GLY A 1 162 ? 7.438 24.535 15.901 1.00 47.25 162 GLY A C 1
ATOM 1205 O O . GLY A 1 162 ? 8.602 24.152 15.855 1.00 47.25 162 GLY A O 1
ATOM 1206 N N . THR A 1 163 ? 6.445 23.738 16.286 1.00 47.41 163 THR A N 1
ATOM 1207 C CA . THR A 1 163 ? 6.466 22.381 16.857 1.00 47.41 163 THR A CA 1
ATOM 1208 C C . THR A 1 163 ? 5.386 21.459 16.255 1.00 47.41 163 THR A C 1
ATOM 1210 O O . THR A 1 163 ? 5.180 20.346 16.736 1.00 47.41 163 THR A O 1
ATOM 1213 N N . GLY A 1 164 ? 4.670 21.916 15.221 1.00 51.16 164 GLY A N 1
ATOM 1214 C CA . GLY A 1 164 ? 3.502 21.246 14.632 1.00 51.16 164 GLY A CA 1
ATOM 1215 C C . GLY A 1 164 ? 3.764 19.931 13.881 1.00 51.16 164 GLY A C 1
ATOM 1216 O O . GLY A 1 164 ? 2.869 19.092 13.719 1.00 51.16 164 GLY A O 1
ATOM 1217 N N . PHE A 1 165 ? 5.019 19.692 13.500 1.00 57.72 165 PHE A N 1
ATOM 1218 C CA . PHE A 1 165 ? 5.519 18.355 13.196 1.00 57.72 165 PHE A CA 1
ATOM 1219 C C . PHE A 1 165 ? 5.992 17.746 14.515 1.00 57.72 165 PHE A C 1
ATOM 1221 O O . PHE A 1 165 ? 6.955 18.230 15.108 1.00 57.72 165 PHE A O 1
ATOM 1228 N N . GLY A 1 166 ? 5.301 16.712 15.006 1.00 61.12 166 GLY A N 1
ATOM 1229 C CA . GLY A 1 166 ? 5.774 15.979 16.177 1.00 61.12 166 GLY A CA 1
ATOM 1230 C C . GLY A 1 166 ? 7.210 15.496 15.959 1.00 61.12 166 GLY A C 1
ATOM 1231 O O . GLY A 1 166 ? 7.611 15.269 14.815 1.00 61.12 166 GLY A O 1
ATOM 1232 N N . ALA A 1 167 ? 7.972 15.338 17.048 1.00 71.19 167 ALA A N 1
ATOM 1233 C CA . ALA A 1 167 ? 9.294 14.716 16.989 1.00 71.19 167 ALA A CA 1
ATOM 1234 C C . ALA A 1 167 ? 9.217 13.435 16.147 1.00 71.19 167 ALA A C 1
ATOM 1236 O O . ALA A 1 167 ? 8.245 12.680 16.269 1.00 71.19 167 ALA A O 1
ATOM 1237 N N . GLY A 1 168 ? 10.197 13.239 15.264 1.00 79.69 168 GLY A N 1
ATOM 1238 C CA . GLY A 1 168 ? 10.182 12.086 14.382 1.00 79.69 168 GLY A CA 1
ATOM 1239 C C . GLY A 1 168 ? 10.166 10.795 15.194 1.00 79.69 168 GLY A C 1
ATOM 1240 O O . GLY A 1 168 ? 10.769 10.685 16.263 1.00 79.69 168 GLY A O 1
ATOM 1241 N N . VAL A 1 169 ? 9.376 9.849 14.708 1.00 88.06 169 VAL A N 1
ATOM 1242 C CA . VAL A 1 169 ? 9.065 8.603 15.400 1.00 88.06 169 VAL A CA 1
ATOM 1243 C C . VAL A 1 169 ? 9.901 7.482 14.786 1.00 88.06 169 VAL A C 1
ATOM 1245 O O . VAL A 1 169 ? 10.058 7.412 13.563 1.00 88.06 169 VAL A O 1
ATOM 1248 N N . GLY A 1 170 ? 10.451 6.613 15.637 1.00 93.06 170 GLY A N 1
ATOM 1249 C CA . GLY A 1 170 ? 11.250 5.470 15.202 1.00 93.06 170 GLY A CA 1
ATOM 1250 C C . GLY A 1 170 ? 10.405 4.411 14.495 1.00 93.06 170 GLY A C 1
ATOM 1251 O O . GLY A 1 170 ? 9.243 4.217 14.840 1.00 93.06 170 GLY A O 1
ATOM 1252 N N . THR A 1 171 ? 10.992 3.672 13.551 1.00 94.94 171 THR A N 1
ATOM 1253 C CA . THR A 1 171 ? 10.295 2.664 12.725 1.00 94.94 171 THR A CA 1
ATOM 1254 C C . THR A 1 171 ? 9.425 1.703 13.547 1.00 94.94 171 THR A C 1
ATOM 1256 O O . THR A 1 171 ? 8.244 1.536 13.255 1.00 94.94 171 THR A O 1
ATOM 1259 N N . LEU A 1 172 ? 9.957 1.130 14.636 1.00 95.00 172 LEU A N 1
ATOM 1260 C CA . LEU A 1 172 ? 9.198 0.206 15.492 1.00 95.00 172 LEU A CA 1
ATOM 1261 C C . LEU A 1 172 ? 7.984 0.866 16.164 1.00 95.00 172 LEU A C 1
ATOM 1263 O O . LEU A 1 172 ? 6.929 0.244 16.251 1.00 95.00 172 LEU A O 1
ATOM 1267 N N . GLN A 1 173 ? 8.105 2.132 16.569 1.00 94.88 173 GLN A N 1
ATOM 1268 C CA . GLN A 1 173 ? 7.008 2.903 17.166 1.00 94.88 173 GLN A CA 1
ATOM 1269 C C . GLN A 1 173 ? 5.931 3.266 16.128 1.00 94.88 173 GLN A C 1
ATOM 1271 O O . GLN A 1 173 ? 4.750 3.413 16.459 1.00 94.88 173 GLN A O 1
ATOM 1276 N N . VAL A 1 174 ? 6.318 3.404 14.856 1.00 96.19 174 VAL A N 1
ATOM 1277 C CA . VAL A 1 174 ? 5.366 3.566 13.751 1.00 96.19 174 VAL A CA 1
ATOM 1278 C C . VAL A 1 174 ? 4.598 2.263 13.514 1.00 96.19 174 VAL A C 1
ATOM 1280 O O . VAL A 1 174 ? 3.372 2.309 13.399 1.00 96.19 174 VAL A O 1
ATOM 1283 N N . PHE A 1 175 ? 5.259 1.100 13.565 1.00 97.94 175 PHE A N 1
ATOM 1284 C CA . PHE A 1 175 ? 4.561 -0.192 13.559 1.00 97.94 175 PHE A CA 1
ATOM 1285 C C . PHE A 1 175 ? 3.655 -0.379 14.784 1.00 97.94 175 PHE A C 1
ATOM 1287 O O . PHE A 1 175 ? 2.527 -0.843 14.628 1.00 97.94 175 PHE A O 1
ATOM 1294 N N . ASP A 1 176 ? 4.069 0.052 15.981 1.00 97.44 176 ASP A N 1
ATOM 1295 C CA . ASP A 1 176 ? 3.192 0.035 17.162 1.00 97.44 176 ASP A CA 1
ATOM 1296 C C . ASP A 1 176 ? 1.937 0.885 16.919 1.00 97.44 176 ASP A C 1
ATOM 1298 O O . ASP A 1 176 ? 0.820 0.471 17.236 1.00 97.44 176 ASP A O 1
ATOM 1302 N N . SER A 1 177 ? 2.099 2.049 16.280 1.00 96.50 177 SER A N 1
ATOM 1303 C CA . SER A 1 177 ? 0.975 2.903 15.890 1.00 96.50 177 SER A CA 1
ATOM 1304 C C . SER A 1 177 ? 0.044 2.199 14.901 1.00 96.50 177 SER A C 1
ATOM 1306 O O . SER A 1 177 ? -1.172 2.294 15.071 1.00 96.50 177 SER A O 1
ATOM 1308 N N . ALA A 1 178 ? 0.578 1.457 13.923 1.00 98.44 178 ALA A N 1
ATOM 1309 C CA . ALA A 1 178 ? -0.217 0.637 13.007 1.00 98.44 178 ALA A CA 1
ATOM 1310 C C . ALA A 1 178 ? -1.007 -0.452 13.755 1.00 98.44 178 ALA A C 1
ATOM 1312 O O . ALA A 1 178 ? -2.221 -0.565 13.583 1.00 98.44 178 ALA A O 1
ATOM 1313 N N . VAL A 1 179 ? -0.350 -1.202 14.649 1.00 98.81 179 VAL A N 1
ATOM 1314 C CA . VAL A 1 179 ? -0.979 -2.256 15.464 1.00 98.81 179 VAL A CA 1
ATOM 1315 C C . VAL A 1 179 ? -2.113 -1.698 16.327 1.00 98.81 179 VAL A C 1
ATOM 1317 O O . VAL A 1 179 ? -3.160 -2.340 16.436 1.00 98.81 179 VAL A O 1
ATOM 1320 N N . VAL A 1 180 ? -1.961 -0.495 16.894 1.00 98.56 180 VAL A N 1
ATOM 1321 C CA . VAL A 1 180 ? -3.043 0.189 17.626 1.00 98.56 180 VAL A CA 1
ATOM 1322 C C . VAL A 1 180 ? -4.271 0.394 16.735 1.00 98.56 180 VAL A C 1
ATOM 1324 O O . VAL A 1 180 ? -5.365 0.000 17.135 1.00 98.56 180 VAL A O 1
ATOM 1327 N N . ARG A 1 181 ? -4.108 0.913 15.508 1.00 98.62 181 ARG A N 1
ATOM 1328 C CA . ARG A 1 181 ? -5.236 1.104 14.572 1.00 98.62 181 ARG A CA 1
ATOM 1329 C C . ARG A 1 181 ? -5.915 -0.212 14.221 1.00 98.62 181 ARG A C 1
ATOM 1331 O O . ARG A 1 181 ? -7.141 -0.288 14.219 1.00 98.62 181 ARG A O 1
ATOM 1338 N N . PHE A 1 182 ? -5.137 -1.258 13.948 1.00 98.88 182 PHE A N 1
ATOM 1339 C CA . PHE A 1 182 ? -5.707 -2.563 13.628 1.00 98.88 182 PHE A CA 1
ATOM 1340 C C . PHE A 1 182 ? -6.451 -3.177 14.820 1.00 98.88 182 PHE A C 1
ATOM 1342 O O . PHE A 1 182 ? -7.521 -3.753 14.639 1.00 98.88 182 PHE A O 1
ATOM 1349 N N . ASN A 1 183 ? -5.948 -3.013 16.046 1.00 98.81 183 ASN A N 1
ATOM 1350 C CA . ASN A 1 183 ? -6.665 -3.434 17.251 1.00 98.81 183 ASN A CA 1
ATOM 1351 C C . ASN A 1 183 ? -7.970 -2.648 17.443 1.00 98.81 183 ASN A C 1
ATOM 1353 O O . ASN A 1 183 ? -8.995 -3.249 17.761 1.00 98.81 183 ASN A O 1
ATOM 1357 N N . GLU A 1 184 ? -7.968 -1.334 17.204 1.00 98.50 184 GLU A N 1
ATOM 1358 C CA . GLU A 1 184 ? -9.194 -0.533 17.227 1.00 98.50 184 GLU A CA 1
ATOM 1359 C C . GLU A 1 184 ? -10.192 -0.999 16.158 1.00 98.50 184 GLU A C 1
ATOM 1361 O O . GLU A 1 184 ? -11.373 -1.178 16.462 1.00 98.50 184 GLU A O 1
ATOM 1366 N N . ALA A 1 185 ? -9.738 -1.273 14.931 1.00 98.62 185 ALA A N 1
ATOM 1367 C CA . ALA A 1 185 ? -10.584 -1.819 13.871 1.00 98.62 185 ALA A CA 1
ATOM 1368 C C . ALA A 1 185 ? -11.219 -3.158 14.282 1.00 98.62 185 ALA A C 1
ATOM 1370 O O . ALA A 1 185 ? -12.418 -3.359 14.093 1.00 98.62 185 ALA A O 1
ATOM 1371 N N . LEU A 1 186 ? -10.440 -4.042 14.912 1.00 98.62 186 LEU A N 1
ATOM 1372 C CA . LEU A 1 186 ? -10.908 -5.337 15.413 1.00 98.62 186 LEU A CA 1
ATOM 1373 C C . LEU A 1 186 ? -11.839 -5.214 16.627 1.00 98.62 186 LEU A C 1
ATOM 1375 O O . LEU A 1 186 ? -12.680 -6.086 16.833 1.00 98.62 186 LEU A O 1
ATOM 1379 N N . SER A 1 187 ? -11.736 -4.137 17.408 1.00 98.25 187 SER A N 1
ATOM 1380 C CA . SER A 1 187 ? -12.694 -3.846 18.482 1.00 98.25 187 SER A CA 1
ATOM 1381 C C . SER A 1 187 ? -14.064 -3.423 17.939 1.00 98.25 187 SER A C 1
ATOM 1383 O O . SER A 1 187 ? -15.087 -3.776 18.519 1.00 98.25 187 SER A O 1
ATOM 1385 N N . VAL A 1 188 ? -14.088 -2.722 16.797 1.00 97.81 188 VAL A N 1
ATOM 1386 C CA . VAL A 1 188 ? -15.325 -2.377 16.079 1.00 97.81 188 VAL A CA 1
ATOM 1387 C C . VAL A 1 188 ? -15.890 -3.615 15.384 1.00 97.81 188 VAL A C 1
ATOM 1389 O O . VAL A 1 188 ? -17.085 -3.884 15.461 1.00 97.81 188 VAL A O 1
ATOM 1392 N N . GLN A 1 189 ? -15.035 -4.388 14.713 1.00 97.62 189 GLN A N 1
ATOM 1393 C CA . GLN A 1 189 ? -15.428 -5.570 13.957 1.00 97.62 189 GLN A CA 1
ATOM 1394 C C . GLN A 1 189 ? -14.360 -6.666 14.070 1.00 97.62 189 GLN A C 1
ATOM 1396 O O . GLN A 1 189 ? -13.391 -6.706 13.313 1.00 97.62 189 GLN A O 1
ATOM 1401 N N . SER A 1 190 ? -14.569 -7.617 14.980 1.00 96.69 190 SER A N 1
ATOM 1402 C CA . SER A 1 190 ? -13.589 -8.670 15.300 1.00 96.69 190 SER A CA 1
ATOM 1403 C C . SER A 1 190 ? -13.282 -9.634 14.148 1.00 96.69 190 SER A C 1
ATOM 1405 O O . SER A 1 190 ? -12.241 -10.297 14.149 1.00 96.69 190 SER A O 1
ATOM 1407 N N . THR A 1 191 ? -14.166 -9.712 13.151 1.00 95.88 191 THR A N 1
ATOM 1408 C CA . THR A 1 191 ? -14.017 -10.525 11.933 1.00 95.88 191 THR A CA 1
ATOM 1409 C C . THR A 1 191 ? -13.443 -9.743 10.748 1.00 95.88 191 THR A C 1
ATOM 1411 O O . THR A 1 191 ? -13.488 -10.231 9.621 1.00 95.88 191 THR A O 1
ATOM 1414 N N . ASN A 1 192 ? -12.937 -8.523 10.959 1.00 98.19 192 ASN A N 1
ATOM 1415 C CA . ASN A 1 192 ? -12.370 -7.714 9.885 1.00 98.19 192 ASN A CA 1
ATOM 1416 C C . ASN A 1 192 ? -11.029 -8.302 9.407 1.00 98.19 192 ASN A C 1
ATOM 1418 O O . ASN A 1 192 ? -9.989 -8.131 10.044 1.00 98.19 192 ASN A O 1
ATOM 1422 N N . ASN A 1 193 ? -11.056 -9.009 8.276 1.00 98.69 193 ASN A N 1
ATOM 1423 C CA . ASN A 1 193 ? -9.872 -9.676 7.731 1.00 98.69 193 ASN A CA 1
ATOM 1424 C C . ASN A 1 193 ? -8.817 -8.694 7.201 1.00 98.69 193 ASN A C 1
ATOM 1426 O O . ASN A 1 193 ? -7.630 -8.992 7.301 1.00 98.69 193 ASN A O 1
ATOM 1430 N N . LEU A 1 194 ? -9.214 -7.508 6.724 1.00 98.75 194 LEU A N 1
ATOM 1431 C CA . LEU A 1 194 ? -8.266 -6.467 6.314 1.00 98.75 194 LEU A CA 1
ATOM 1432 C C . LEU A 1 194 ? -7.386 -6.041 7.501 1.00 98.75 194 LEU A C 1
ATOM 1434 O O . LEU A 1 194 ? -6.163 -5.977 7.369 1.00 98.75 194 LEU A O 1
ATOM 1438 N N . ALA A 1 195 ? -8.003 -5.823 8.669 1.00 98.81 195 ALA A N 1
ATOM 1439 C CA . ALA A 1 195 ? -7.301 -5.506 9.907 1.00 98.81 195 ALA A CA 1
ATOM 1440 C C . ALA A 1 195 ? -6.426 -6.662 10.409 1.00 98.81 195 ALA A C 1
ATOM 1442 O O . ALA A 1 195 ? -5.326 -6.423 10.899 1.00 98.81 195 ALA A O 1
ATOM 1443 N N . ARG A 1 196 ? -6.896 -7.914 10.292 1.00 98.88 196 ARG A N 1
ATOM 1444 C CA . ARG A 1 196 ? -6.126 -9.109 10.687 1.00 98.88 196 ARG A CA 1
ATOM 1445 C C . ARG A 1 196 ? -4.834 -9.244 9.891 1.00 98.88 196 ARG A C 1
ATOM 1447 O O . ARG A 1 196 ? -3.774 -9.364 10.498 1.00 98.88 196 ARG A O 1
ATOM 1454 N N . VAL A 1 197 ? -4.922 -9.172 8.560 1.00 98.88 197 VAL A N 1
ATOM 1455 C CA . VAL A 1 197 ? -3.748 -9.252 7.674 1.00 98.88 197 VAL A CA 1
ATOM 1456 C C . VAL A 1 197 ? -2.789 -8.096 7.951 1.00 98.88 197 VAL A C 1
ATOM 1458 O O . VAL A 1 197 ? -1.607 -8.331 8.184 1.00 98.88 197 VAL A O 1
ATOM 1461 N N . GLY A 1 198 ? -3.303 -6.868 8.058 1.00 98.75 198 GLY A N 1
ATOM 1462 C CA . GLY A 1 198 ? -2.468 -5.691 8.302 1.00 98.75 198 GLY A CA 1
ATOM 1463 C C . GLY A 1 198 ? -1.766 -5.738 9.659 1.00 98.75 198 GLY A C 1
ATOM 1464 O O . GLY A 1 198 ? -0.577 -5.436 9.760 1.00 98.75 198 GLY A O 1
ATOM 1465 N N . LYS A 1 199 ? -2.464 -6.206 10.703 1.00 98.88 199 LYS A N 1
ATOM 1466 C CA . LYS A 1 199 ? -1.865 -6.468 12.017 1.00 98.88 199 LYS A CA 1
ATOM 1467 C C . LYS A 1 199 ? -0.770 -7.527 11.927 1.00 98.88 199 LYS A C 1
ATOM 1469 O O . LYS A 1 199 ? 0.288 -7.330 12.515 1.00 98.88 199 LYS A O 1
ATOM 1474 N N . GLY A 1 200 ? -1.018 -8.617 11.200 1.00 98.81 200 GLY A N 1
ATOM 1475 C CA . GLY A 1 200 ? -0.027 -9.655 10.927 1.00 98.81 200 GLY A CA 1
ATOM 1476 C C . GLY A 1 200 ? 1.238 -9.083 10.292 1.00 98.81 200 GLY A C 1
ATOM 1477 O O . GLY A 1 200 ? 2.318 -9.268 10.842 1.00 98.81 200 GLY A O 1
ATOM 1478 N N . ARG A 1 201 ? 1.099 -8.303 9.211 1.00 98.69 201 ARG A N 1
ATOM 1479 C CA . ARG A 1 201 ? 2.219 -7.637 8.524 1.00 98.69 201 ARG A CA 1
ATOM 1480 C C . ARG A 1 201 ? 3.004 -6.710 9.456 1.00 98.69 201 ARG A C 1
ATOM 1482 O O . ARG A 1 201 ? 4.230 -6.778 9.507 1.00 98.69 201 ARG A O 1
ATOM 1489 N N . ALA A 1 202 ? 2.318 -5.867 10.227 1.00 98.69 202 ALA A N 1
ATOM 1490 C CA . ALA A 1 202 ? 2.980 -4.953 11.156 1.00 98.69 202 ALA A CA 1
ATOM 1491 C C . ALA A 1 202 ? 3.740 -5.704 12.266 1.00 98.69 202 ALA A C 1
ATOM 1493 O O . ALA A 1 202 ? 4.876 -5.357 12.572 1.00 98.69 202 ALA A O 1
ATOM 1494 N N . LEU A 1 203 ? 3.149 -6.755 12.845 1.00 98.81 203 LEU A N 1
ATOM 1495 C CA . LEU A 1 203 ? 3.801 -7.587 13.865 1.00 98.81 203 LEU A CA 1
ATOM 1496 C C . LEU A 1 203 ? 4.987 -8.377 13.299 1.00 98.81 203 LEU A C 1
ATOM 1498 O O . LEU A 1 203 ? 6.008 -8.509 13.975 1.00 98.81 203 LEU A O 1
ATOM 1502 N N . LEU A 1 204 ? 4.870 -8.866 12.064 1.00 98.44 204 LEU A N 1
ATOM 1503 C CA . LEU A 1 204 ? 5.940 -9.575 11.370 1.00 98.44 204 LEU A CA 1
ATOM 1504 C C . LEU A 1 204 ? 7.162 -8.667 11.182 1.00 98.44 204 LEU A C 1
ATOM 1506 O O . LEU A 1 204 ? 8.262 -9.036 11.580 1.00 98.44 204 LEU A O 1
ATOM 1510 N N . ASN A 1 205 ? 6.951 -7.434 10.711 1.00 97.12 205 ASN A N 1
ATOM 1511 C CA . ASN A 1 205 ? 8.005 -6.421 10.592 1.00 97.12 205 ASN A CA 1
ATOM 1512 C C . ASN A 1 205 ? 8.642 -6.029 11.944 1.00 97.12 205 ASN A C 1
ATOM 1514 O O . ASN A 1 205 ? 9.775 -5.552 11.988 1.00 97.12 205 ASN A O 1
ATOM 1518 N N . GLN A 1 206 ? 7.942 -6.235 13.065 1.00 97.50 206 GLN A N 1
ATOM 1519 C CA . GLN A 1 206 ? 8.495 -6.063 14.415 1.00 97.50 206 GLN A CA 1
ATOM 1520 C C . GLN A 1 206 ? 9.276 -7.291 14.921 1.00 97.50 206 GLN A C 1
ATOM 1522 O O . GLN A 1 206 ? 9.775 -7.265 16.047 1.00 97.50 206 GLN A O 1
ATOM 1527 N N . GLY A 1 207 ? 9.352 -8.377 14.145 1.00 97.69 207 GLY A N 1
ATOM 1528 C CA . GLY A 1 207 ? 9.941 -9.653 14.561 1.00 97.69 207 GLY A CA 1
ATOM 1529 C C . GLY A 1 207 ? 9.068 -10.457 15.534 1.00 97.69 207 GLY A C 1
ATOM 1530 O O . GLY A 1 207 ? 9.539 -11.413 16.148 1.00 97.69 207 GLY A O 1
ATOM 1531 N N . LYS A 1 208 ? 7.789 -10.097 15.702 1.00 98.44 208 LYS A N 1
ATOM 1532 C CA . LYS A 1 208 ? 6.842 -10.790 16.593 1.00 98.44 208 LYS A CA 1
ATOM 1533 C C . LYS A 1 208 ? 6.135 -11.922 15.850 1.00 98.44 208 LYS A C 1
ATOM 1535 O O . LYS A 1 208 ? 4.914 -11.932 15.704 1.00 98.44 208 LYS A O 1
ATOM 1540 N N . PHE A 1 209 ? 6.919 -12.884 15.374 1.00 98.56 209 PHE A N 1
ATOM 1541 C CA . PHE A 1 209 ? 6.487 -13.937 14.450 1.00 98.56 209 PHE A CA 1
ATOM 1542 C C . PHE A 1 209 ? 5.256 -14.731 14.923 1.00 98.56 209 PHE A C 1
ATOM 1544 O O . PHE A 1 209 ? 4.283 -14.874 14.186 1.00 98.56 209 PHE A O 1
ATOM 1551 N N . GLN A 1 210 ? 5.250 -15.203 16.174 1.00 98.38 210 GLN A N 1
ATOM 1552 C CA . GLN A 1 210 ? 4.123 -15.980 16.712 1.00 98.38 210 GLN A CA 1
ATOM 1553 C C . GLN A 1 210 ? 2.844 -15.141 16.853 1.00 98.38 210 GLN A C 1
ATOM 1555 O O . GLN A 1 210 ? 1.749 -15.621 16.561 1.00 98.38 210 GLN A O 1
ATOM 1560 N N . GLU A 1 211 ? 2.971 -13.877 17.264 1.00 98.62 211 GLU A N 1
ATOM 1561 C CA . GLU A 1 211 ? 1.834 -12.955 17.351 1.00 98.62 211 GLU A CA 1
ATOM 1562 C C . GLU A 1 211 ? 1.290 -12.610 15.958 1.00 98.62 211 GLU A C 1
ATOM 1564 O O . GLU A 1 211 ? 0.075 -12.501 15.784 1.00 98.62 211 GLU A O 1
ATOM 1569 N N . ALA A 1 212 ? 2.175 -12.477 14.964 1.00 98.75 212 ALA A N 1
ATOM 1570 C CA . ALA A 1 212 ? 1.807 -12.244 13.573 1.00 98.75 212 ALA A CA 1
ATOM 1571 C C . ALA A 1 212 ? 0.987 -13.414 13.009 1.00 98.75 212 ALA A C 1
ATOM 1573 O O . ALA A 1 212 ? -0.107 -13.191 12.489 1.00 98.75 212 ALA A O 1
ATOM 1574 N N . ALA A 1 213 ? 1.452 -14.655 13.197 1.00 98.75 213 ALA A N 1
ATOM 1575 C CA . ALA A 1 213 ? 0.713 -15.857 12.803 1.00 98.75 213 ALA A CA 1
ATOM 1576 C C . ALA A 1 213 ? -0.654 -15.947 13.503 1.00 98.75 213 ALA A C 1
ATOM 1578 O O . ALA A 1 213 ? -1.679 -16.181 12.862 1.00 98.75 213 ALA A O 1
ATOM 1579 N N . ALA A 1 214 ? -0.705 -15.677 14.811 1.00 98.56 214 ALA A N 1
ATOM 1580 C CA . ALA A 1 214 ? -1.959 -15.676 15.559 1.00 98.56 214 ALA A CA 1
ATOM 1581 C C . ALA A 1 214 ? -2.952 -14.611 15.056 1.00 98.56 214 ALA A C 1
ATOM 1583 O O . ALA A 1 214 ? -4.160 -14.852 15.041 1.00 98.56 214 ALA A O 1
ATOM 1584 N N . ALA A 1 215 ? -2.466 -13.441 14.624 1.00 98.62 215 ALA A N 1
ATOM 1585 C CA . ALA A 1 215 ? -3.316 -12.377 14.095 1.00 98.62 215 ALA A CA 1
ATOM 1586 C C . ALA A 1 215 ? -4.027 -12.777 12.790 1.00 98.62 215 ALA A C 1
ATOM 1588 O O . ALA A 1 215 ? -5.162 -12.347 12.565 1.00 98.62 215 ALA A O 1
ATOM 1589 N N . VAL A 1 216 ? -3.392 -13.611 11.959 1.00 98.75 216 VAL A N 1
ATOM 1590 C CA . VAL A 1 216 ? -3.896 -13.992 10.629 1.00 98.75 216 VAL A CA 1
ATOM 1591 C C . VAL A 1 216 ? -4.553 -15.374 10.567 1.00 98.75 216 VAL A C 1
ATOM 1593 O O . VAL A 1 216 ? -5.195 -15.683 9.567 1.00 98.75 216 VAL A O 1
ATOM 1596 N N . ALA A 1 217 ? -4.489 -16.167 11.641 1.00 97.94 217 ALA A N 1
ATOM 1597 C CA . ALA A 1 217 ? -4.994 -17.546 11.690 1.00 97.94 217 ALA A CA 1
ATOM 1598 C C . ALA A 1 217 ? -6.463 -17.719 11.256 1.00 97.94 217 ALA A C 1
ATOM 1600 O O . ALA A 1 217 ? -6.861 -18.769 10.758 1.00 97.94 217 ALA A O 1
ATOM 1601 N N . GLY A 1 218 ? -7.295 -16.692 11.457 1.00 96.75 218 GLY A N 1
ATOM 1602 C CA . GLY A 1 218 ? -8.712 -16.708 11.085 1.00 96.75 218 GLY A CA 1
ATOM 1603 C C . GLY A 1 218 ? -9.031 -16.128 9.704 1.00 96.75 218 GLY A C 1
ATOM 1604 O O . GLY A 1 218 ? -10.209 -15.893 9.431 1.00 96.75 218 GLY A O 1
ATOM 1605 N N . VAL A 1 219 ? -8.030 -15.799 8.883 1.00 98.69 219 VAL A N 1
ATOM 1606 C CA . VAL A 1 219 ? -8.224 -15.221 7.545 1.00 98.69 219 VAL A CA 1
ATOM 1607 C C . VAL A 1 219 ? -8.436 -16.354 6.529 1.00 98.69 219 VAL A C 1
ATOM 1609 O O . VAL A 1 219 ? -7.585 -17.236 6.432 1.00 98.69 219 VAL A O 1
ATOM 1612 N N . PRO A 1 220 ? -9.548 -16.364 5.766 1.00 98.56 220 PRO A N 1
ATOM 1613 C CA . PRO A 1 220 ? -9.764 -17.354 4.710 1.00 98.56 220 PRO A CA 1
ATOM 1614 C C . PRO A 1 220 ? -8.708 -17.266 3.602 1.00 98.56 220 PRO A C 1
ATOM 1616 O O . PRO A 1 220 ? -8.346 -16.166 3.190 1.00 98.56 220 PRO A O 1
ATOM 1619 N N . ASP A 1 221 ? -8.296 -18.405 3.042 1.00 98.31 221 ASP A N 1
ATOM 1620 C CA . ASP A 1 221 ? -7.271 -18.460 1.984 1.00 98.31 221 ASP A CA 1
ATOM 1621 C C . ASP A 1 221 ? -7.663 -17.668 0.722 1.00 98.31 221 ASP A C 1
ATOM 1623 O O . ASP A 1 221 ? -6.810 -17.102 0.042 1.00 98.31 221 ASP A O 1
ATOM 1627 N N . ASN A 1 222 ? -8.965 -17.592 0.425 1.00 98.12 222 ASN A N 1
ATOM 1628 C CA . ASN A 1 222 ? -9.517 -16.862 -0.717 1.00 98.12 222 ASN A CA 1
ATOM 1629 C C . ASN A 1 222 ? -9.873 -15.397 -0.410 1.00 98.12 222 ASN A C 1
ATOM 1631 O O . ASN A 1 222 ? -10.486 -14.733 -1.246 1.00 98.12 222 ASN A O 1
ATOM 1635 N N . PHE A 1 223 ? -9.547 -14.891 0.783 1.00 98.62 223 PHE A N 1
ATOM 1636 C CA . PHE A 1 223 ? -9.768 -13.490 1.120 1.00 98.62 223 PHE A CA 1
ATOM 1637 C C . PHE A 1 223 ? -8.918 -12.590 0.220 1.00 98.62 223 PHE A C 1
ATOM 1639 O O . PHE A 1 223 ? -7.718 -12.811 0.073 1.00 98.62 223 PHE A O 1
ATOM 1646 N N . VAL A 1 224 ? -9.530 -11.547 -0.337 1.00 98.38 224 VAL A N 1
ATOM 1647 C CA . VAL A 1 224 ? -8.833 -10.468 -1.038 1.00 98.38 224 VAL A CA 1
ATOM 1648 C C . VAL A 1 224 ? -9.536 -9.160 -0.699 1.00 98.38 224 VAL A C 1
ATOM 1650 O O . VAL A 1 224 ? -10.759 -9.066 -0.800 1.00 98.38 224 VAL A O 1
ATOM 1653 N N . PHE A 1 225 ? -8.765 -8.155 -0.296 1.00 98.50 225 PHE A N 1
ATOM 1654 C CA . PHE A 1 225 ? -9.213 -6.770 -0.243 1.00 98.50 225 PHE A CA 1
ATOM 1655 C C . PHE A 1 225 ? -8.529 -5.992 -1.363 1.00 98.50 225 PHE A C 1
ATOM 1657 O O . PHE A 1 225 ? -7.297 -5.944 -1.429 1.00 98.50 225 PHE A O 1
ATOM 1664 N N . LEU A 1 226 ? -9.338 -5.399 -2.234 1.00 97.88 226 LEU A N 1
ATOM 1665 C CA . LEU A 1 226 ? -8.894 -4.673 -3.414 1.00 97.88 226 LEU A CA 1
ATOM 1666 C C . LEU A 1 226 ? -8.886 -3.164 -3.154 1.00 97.88 226 LEU A C 1
ATOM 1668 O O . LEU A 1 226 ? -9.715 -2.635 -2.414 1.00 97.88 226 LEU A O 1
ATOM 1672 N N . LEU A 1 227 ? -7.922 -2.485 -3.764 1.00 97.06 227 LEU A N 1
ATOM 1673 C CA . LEU A 1 227 ? -7.964 -1.054 -4.008 1.00 97.06 227 LEU A CA 1
ATOM 1674 C C . LEU A 1 227 ? -8.602 -0.832 -5.364 1.00 97.06 227 LEU A C 1
ATOM 1676 O O . LEU A 1 227 ? -8.030 -1.216 -6.386 1.00 97.06 227 LEU A O 1
ATOM 1680 N N . ASP A 1 228 ? -9.773 -0.209 -5.321 1.00 95.50 228 ASP A N 1
ATOM 1681 C CA . ASP A 1 228 ? -10.572 0.043 -6.506 1.00 95.50 228 ASP A CA 1
ATOM 1682 C C . ASP A 1 228 ? -9.902 1.096 -7.396 1.00 95.50 228 ASP A C 1
ATOM 1684 O O . ASP A 1 228 ? -9.494 2.172 -6.935 1.00 95.50 228 ASP A O 1
ATOM 1688 N N . HIS A 1 229 ? -9.836 0.798 -8.686 1.00 97.06 229 HIS A N 1
ATOM 1689 C CA . HIS A 1 229 ? -9.331 1.679 -9.725 1.00 97.06 229 HIS A CA 1
ATOM 1690 C C . HIS A 1 229 ? -10.412 1.947 -10.778 1.00 97.06 229 HIS A C 1
ATOM 1692 O O . HIS A 1 229 ? -11.391 1.221 -10.921 1.00 97.06 229 HIS A O 1
ATOM 1698 N N . SER A 1 230 ? -10.285 3.053 -11.510 1.00 96.06 230 SER A N 1
ATOM 1699 C CA . SER A 1 230 ? -11.277 3.426 -12.519 1.00 96.06 230 SER A CA 1
ATOM 1700 C C . SER A 1 230 ? -10.671 4.264 -13.630 1.00 96.06 230 SER A C 1
ATOM 1702 O O . SER A 1 230 ? -9.906 5.187 -13.368 1.00 96.06 230 SER A O 1
ATOM 1704 N N . ALA A 1 231 ? -11.114 4.021 -14.864 1.00 95.62 231 ALA A N 1
ATOM 1705 C CA . ALA A 1 231 ? -10.794 4.844 -16.025 1.00 95.62 231 ALA A CA 1
ATOM 1706 C C . ALA A 1 231 ? -11.584 6.173 -16.073 1.00 95.62 231 ALA A C 1
ATOM 1708 O O . ALA A 1 231 ? -11.389 6.970 -16.989 1.00 95.62 231 ALA A O 1
ATOM 1709 N N . ASN A 1 232 ? -12.468 6.438 -15.102 1.00 93.75 232 ASN A N 1
ATOM 1710 C CA . ASN A 1 232 ? -13.316 7.636 -15.083 1.00 93.75 232 ASN A CA 1
ATOM 1711 C C . ASN A 1 232 ? -12.535 8.940 -14.882 1.00 93.75 232 ASN A C 1
ATOM 1713 O O . ASN A 1 232 ? -12.942 9.989 -15.380 1.00 93.75 232 ASN A O 1
ATOM 1717 N N . SER A 1 233 ? -11.437 8.905 -14.127 1.00 92.25 233 SER A N 1
ATOM 1718 C CA . SER A 1 233 ? -10.593 10.077 -13.904 1.00 92.25 233 SER A CA 1
ATOM 1719 C C . SER A 1 233 ? -9.143 9.668 -13.693 1.00 92.25 233 SER A C 1
ATOM 1721 O O . SER A 1 233 ? -8.871 8.632 -13.090 1.00 92.25 233 SER A O 1
ATOM 1723 N N . GLY A 1 234 ? -8.202 10.517 -14.119 1.00 91.62 234 GLY A N 1
ATOM 1724 C CA . GLY A 1 234 ? -6.769 10.246 -13.954 1.00 91.62 234 GLY A CA 1
ATOM 1725 C C . GLY A 1 234 ? -6.363 9.981 -12.500 1.00 91.62 234 GLY A C 1
ATOM 1726 O O . GLY A 1 234 ? -5.475 9.180 -12.241 1.00 91.62 234 GLY A O 1
ATOM 1727 N N . ARG A 1 235 ? -7.079 10.574 -11.534 1.00 93.19 235 ARG A N 1
ATOM 1728 C CA . ARG A 1 235 ? -6.847 10.357 -10.099 1.00 93.19 235 ARG A CA 1
ATOM 1729 C C . ARG A 1 235 ? -7.079 8.903 -9.665 1.00 93.19 235 ARG A C 1
ATOM 1731 O O . ARG A 1 235 ? -6.520 8.496 -8.658 1.00 93.19 235 ARG A O 1
ATOM 1738 N N . GLN A 1 236 ? -7.901 8.150 -10.392 1.00 94.94 236 GLN A N 1
ATOM 1739 C CA . GLN A 1 236 ? -8.312 6.784 -10.048 1.00 94.94 236 GLN A CA 1
ATOM 1740 C C . GLN A 1 236 ? -7.601 5.714 -10.883 1.00 94.94 236 GLN A C 1
ATOM 1742 O O . GLN A 1 236 ? -7.831 4.524 -10.673 1.00 94.94 236 GLN A O 1
ATOM 1747 N N . PHE A 1 237 ? -6.746 6.114 -11.825 1.00 97.00 237 PHE A N 1
ATOM 1748 C CA . PHE A 1 237 ? -6.051 5.183 -12.705 1.00 97.00 237 PHE A CA 1
ATOM 1749 C C . PHE A 1 237 ? -5.176 4.207 -11.921 1.00 97.00 237 PHE A C 1
ATOM 1751 O O . PHE A 1 237 ? -4.476 4.594 -10.983 1.00 97.00 237 PHE A O 1
ATOM 1758 N N . ASN A 1 238 ? -5.170 2.949 -12.355 1.00 96.75 238 ASN A N 1
ATOM 1759 C CA . ASN A 1 238 ? -4.182 1.969 -11.935 1.00 96.75 238 ASN A CA 1
ATOM 1760 C C . ASN A 1 238 ? -2.775 2.457 -12.347 1.00 96.75 238 ASN A C 1
ATOM 1762 O O . ASN A 1 238 ? -2.519 2.654 -13.540 1.00 96.75 238 ASN A O 1
ATOM 1766 N N . PRO A 1 239 ? -1.852 2.649 -11.390 1.00 95.12 239 PRO A N 1
ATOM 1767 C CA . PRO A 1 239 ? -0.528 3.202 -11.653 1.00 95.12 239 PRO A CA 1
ATOM 1768 C C . PRO A 1 239 ? 0.423 2.182 -12.275 1.00 95.12 239 PRO A C 1
ATOM 1770 O O . PRO A 1 239 ? 1.268 2.569 -13.074 1.00 95.12 239 PRO A O 1
ATOM 1773 N N . ILE A 1 240 ? 0.266 0.891 -11.969 1.00 95.31 240 ILE A N 1
ATOM 1774 C CA . ILE A 1 240 ? 1.080 -0.185 -12.546 1.00 95.31 240 ILE A CA 1
ATOM 1775 C C . ILE A 1 240 ? 0.856 -0.220 -14.059 1.00 95.31 240 ILE A C 1
ATOM 1777 O O . ILE A 1 240 ? 1.805 -0.113 -14.837 1.00 95.31 240 ILE A O 1
ATOM 1781 N N . PHE A 1 241 ? -0.412 -0.273 -14.475 1.00 96.06 241 PHE A N 1
ATOM 1782 C CA . PHE A 1 241 ? -0.774 -0.206 -15.884 1.00 96.06 241 PHE A CA 1
ATOM 1783 C C . PHE A 1 241 ? -0.345 1.127 -16.504 1.00 96.06 241 PHE A C 1
ATOM 1785 O O . PHE A 1 241 ? 0.343 1.119 -17.518 1.00 96.06 241 PHE A O 1
ATOM 1792 N N . ALA A 1 242 ? -0.689 2.269 -15.897 1.00 96.62 242 ALA A N 1
ATOM 1793 C CA . ALA A 1 242 ? -0.421 3.586 -16.480 1.00 96.62 242 ALA A CA 1
ATOM 1794 C C . ALA A 1 242 ? 1.080 3.878 -16.684 1.00 96.62 242 ALA A C 1
ATOM 1796 O O . ALA A 1 242 ? 1.474 4.421 -17.719 1.00 96.62 242 ALA A O 1
ATOM 1797 N N . LEU A 1 243 ? 1.935 3.503 -15.727 1.00 95.38 243 LEU A N 1
ATOM 1798 C CA . LEU A 1 243 ? 3.385 3.688 -15.830 1.00 95.38 243 LEU A CA 1
ATOM 1799 C C . LEU A 1 243 ? 4.001 2.746 -16.872 1.00 95.38 243 LEU A C 1
ATOM 1801 O O . LEU A 1 243 ? 4.901 3.153 -17.608 1.00 95.38 243 LEU A O 1
ATOM 1805 N N . GLN A 1 244 ? 3.504 1.513 -16.985 1.00 95.31 244 GLN A N 1
ATOM 1806 C CA . GLN A 1 244 ? 3.921 0.588 -18.037 1.00 95.31 244 GLN A CA 1
ATOM 1807 C C . GLN A 1 244 ? 3.425 1.030 -19.425 1.00 95.31 244 GLN A C 1
ATOM 1809 O O . GLN A 1 244 ? 4.186 0.995 -20.392 1.00 95.31 244 GLN A O 1
ATOM 1814 N N . ASP A 1 245 ? 2.177 1.476 -19.543 1.00 94.81 245 ASP A N 1
ATOM 1815 C CA . ASP A 1 245 ? 1.590 1.957 -20.795 1.00 94.81 245 ASP A CA 1
ATOM 1816 C C . ASP A 1 245 ? 2.348 3.175 -21.333 1.00 94.81 245 ASP A C 1
ATOM 1818 O O . ASP A 1 245 ? 2.688 3.225 -22.513 1.00 94.81 245 ASP A O 1
ATOM 1822 N N . ASN A 1 246 ? 2.758 4.085 -20.443 1.00 93.00 246 ASN A N 1
ATOM 1823 C CA . ASN A 1 246 ? 3.591 5.229 -20.803 1.00 93.00 246 ASN A CA 1
ATOM 1824 C C . ASN A 1 246 ? 5.077 4.888 -21.033 1.00 93.00 246 ASN A C 1
ATOM 1826 O O . ASN A 1 246 ? 5.879 5.798 -21.197 1.00 93.00 246 ASN A O 1
ATOM 1830 N N . GLY A 1 247 ? 5.475 3.612 -21.030 1.00 94.19 247 GLY A N 1
ATOM 1831 C CA . GLY A 1 247 ? 6.856 3.210 -21.316 1.00 94.19 247 GLY A CA 1
ATOM 1832 C C . GLY A 1 247 ? 7.831 3.350 -20.141 1.00 94.19 247 GLY A C 1
ATOM 1833 O O . GLY A 1 247 ? 9.032 3.192 -20.334 1.00 94.19 247 GLY A O 1
ATOM 1834 N N . ARG A 1 248 ? 7.366 3.655 -18.925 1.00 93.69 248 ARG A N 1
ATOM 1835 C CA . ARG A 1 248 ? 8.245 4.081 -17.821 1.00 93.69 248 ARG A CA 1
ATOM 1836 C C . ARG A 1 248 ? 8.759 2.947 -16.945 1.00 93.69 248 ARG A C 1
ATOM 1838 O O . ARG A 1 248 ? 9.845 3.064 -16.395 1.00 93.69 248 ARG A O 1
ATOM 1845 N N . TYR A 1 249 ? 7.963 1.900 -16.761 1.00 95.00 249 TYR A N 1
ATOM 1846 C CA . TYR A 1 249 ? 8.268 0.791 -15.852 1.00 95.00 249 TYR A CA 1
ATOM 1847 C C . TYR A 1 249 ? 8.266 -0.530 -16.611 1.00 95.00 249 TYR A C 1
ATOM 1849 O O . TYR A 1 249 ? 7.470 -0.725 -17.532 1.00 95.00 249 TYR A O 1
ATOM 1857 N N . SER A 1 250 ? 9.141 -1.444 -16.213 1.00 95.56 250 SER A N 1
ATOM 1858 C CA . SER A 1 250 ? 9.332 -2.731 -16.871 1.00 95.56 250 SER A CA 1
ATOM 1859 C C . SER A 1 250 ? 9.645 -3.812 -15.848 1.00 95.56 250 SER A C 1
ATOM 1861 O O . SER A 1 250 ? 10.366 -3.551 -14.892 1.00 95.56 250 SER A O 1
ATOM 1863 N N . VAL A 1 251 ? 9.115 -5.026 -16.031 1.00 96.50 251 VAL A N 1
ATOM 1864 C CA . VAL A 1 251 ? 9.388 -6.157 -15.124 1.00 96.50 251 VAL A CA 1
ATOM 1865 C C . VAL A 1 251 ? 10.889 -6.458 -15.109 1.00 96.50 251 VAL A C 1
ATOM 1867 O O . VAL A 1 251 ? 11.469 -6.743 -16.161 1.00 96.50 251 VAL A O 1
ATOM 1870 N N . SER A 1 252 ? 11.516 -6.439 -13.934 1.00 95.12 252 SER A N 1
ATOM 1871 C CA . SER A 1 252 ? 12.954 -6.699 -13.778 1.00 95.12 252 SER A CA 1
ATOM 1872 C C . SER A 1 252 ? 13.339 -8.147 -14.061 1.00 95.12 252 SER A C 1
ATOM 1874 O O . SER A 1 252 ? 12.505 -9.031 -14.234 1.00 95.12 252 SER A O 1
ATOM 1876 N N . ASP A 1 253 ? 14.635 -8.401 -14.226 1.00 95.31 253 ASP A N 1
ATOM 1877 C CA . ASP A 1 253 ? 15.169 -9.766 -14.283 1.00 95.31 253 ASP A CA 1
ATOM 1878 C C . ASP A 1 253 ? 16.636 -9.754 -13.891 1.00 95.31 253 ASP A C 1
ATOM 1880 O O . ASP A 1 253 ? 17.464 -9.232 -14.639 1.00 95.31 253 ASP A O 1
ATOM 1884 N N . ARG A 1 254 ? 16.951 -10.330 -12.725 1.00 93.12 254 ARG A N 1
ATOM 1885 C CA . ARG A 1 254 ? 18.325 -10.379 -12.198 1.00 93.12 254 ARG A CA 1
ATOM 1886 C C . ARG A 1 254 ? 19.003 -9.008 -12.169 1.00 93.12 254 ARG A C 1
ATOM 1888 O O . ARG A 1 254 ? 20.201 -8.881 -12.438 1.00 93.12 254 ARG A O 1
ATOM 1895 N N . GLU A 1 255 ? 18.217 -7.985 -11.867 1.00 90.88 255 GLU A N 1
ATOM 1896 C CA . GLU A 1 255 ? 18.706 -6.625 -11.705 1.00 90.88 255 GLU A CA 1
ATOM 1897 C C . GLU A 1 255 ? 19.789 -6.575 -10.622 1.00 90.88 255 GLU A C 1
ATOM 1899 O O . GLU A 1 255 ? 19.791 -7.376 -9.690 1.00 90.88 255 GLU A O 1
ATOM 1904 N N . GLY A 1 256 ? 20.812 -5.741 -10.815 1.00 85.88 256 GLY A N 1
ATOM 1905 C CA . GLY A 1 256 ? 21.967 -5.724 -9.913 1.00 85.88 256 GLY A CA 1
ATOM 1906 C C . GLY A 1 256 ? 22.787 -7.028 -9.876 1.00 85.88 256 GLY A C 1
ATOM 1907 O O . GLY A 1 256 ? 23.633 -7.181 -9.003 1.00 85.88 256 GLY A O 1
ATOM 1908 N N . THR A 1 257 ? 22.603 -7.961 -10.825 1.00 83.81 257 THR A N 1
ATOM 1909 C CA . THR A 1 257 ? 23.202 -9.321 -10.872 1.00 83.81 257 THR A CA 1
ATOM 1910 C C . THR A 1 257 ? 22.587 -10.327 -9.892 1.00 83.81 257 THR A C 1
ATOM 1912 O O . THR A 1 257 ? 22.519 -11.516 -10.208 1.00 83.81 257 THR A O 1
ATOM 1915 N N . ASN A 1 258 ? 22.144 -9.881 -8.717 1.00 87.25 258 ASN A N 1
ATOM 1916 C CA . ASN A 1 258 ? 21.616 -10.714 -7.632 1.00 87.25 258 ASN A CA 1
ATOM 1917 C C . ASN A 1 258 ? 20.097 -10.590 -7.421 1.00 87.25 258 ASN A C 1
ATOM 1919 O O . ASN A 1 258 ? 19.559 -11.321 -6.589 1.00 87.25 258 ASN A O 1
ATOM 1923 N N . GLY A 1 259 ? 19.419 -9.700 -8.148 1.00 89.06 259 GLY A N 1
ATOM 1924 C CA . GLY A 1 259 ? 17.974 -9.527 -8.083 1.00 89.06 259 GLY A CA 1
ATOM 1925 C C . GLY A 1 259 ? 17.209 -10.788 -8.481 1.00 89.06 259 GLY A C 1
ATOM 1926 O O . GLY A 1 259 ? 17.737 -11.715 -9.112 1.00 89.06 259 GLY A O 1
ATOM 1927 N N . ALA A 1 260 ? 15.930 -10.832 -8.119 1.00 94.12 260 ALA A N 1
ATOM 1928 C CA . ALA A 1 260 ? 15.105 -11.989 -8.417 1.00 94.12 260 ALA A CA 1
ATOM 1929 C C . ALA A 1 260 ? 14.913 -12.173 -9.943 1.00 94.12 260 ALA A C 1
ATOM 1931 O O . ALA A 1 260 ? 14.841 -11.206 -10.712 1.00 94.12 260 ALA A O 1
ATOM 1932 N N . PRO A 1 261 ? 14.841 -13.425 -10.426 1.00 95.44 261 PRO A N 1
ATOM 1933 C CA . PRO A 1 261 ? 14.687 -13.735 -11.846 1.00 95.44 261 PRO A CA 1
ATOM 1934 C C . PRO A 1 261 ? 13.225 -13.615 -12.322 1.00 95.44 261 PRO A C 1
ATOM 1936 O O . PRO A 1 261 ? 12.676 -14.575 -12.863 1.00 95.44 261 PRO A O 1
ATOM 1939 N N . PHE A 1 262 ? 12.566 -12.469 -12.110 1.00 95.06 262 PHE A N 1
ATOM 1940 C CA . PHE A 1 262 ? 11.124 -12.305 -12.366 1.00 95.06 262 PHE A CA 1
ATOM 1941 C C . PHE A 1 262 ? 10.699 -12.654 -13.803 1.00 95.06 262 PHE A C 1
ATOM 1943 O O . PHE A 1 262 ? 9.607 -13.187 -14.003 1.00 95.06 262 PHE A O 1
ATOM 1950 N N . ARG A 1 263 ? 11.566 -12.448 -14.808 1.00 94.94 263 ARG A N 1
ATOM 1951 C CA . ARG A 1 263 ? 11.288 -12.874 -16.193 1.00 94.94 263 ARG A CA 1
ATOM 1952 C C . ARG A 1 263 ? 11.866 -14.243 -16.520 1.00 94.94 263 ARG A C 1
ATOM 1954 O O . ARG A 1 263 ? 11.166 -15.086 -17.088 1.00 94.94 263 ARG A O 1
ATOM 1961 N N . SER A 1 264 ? 13.134 -14.479 -16.185 1.00 95.19 264 SER A N 1
ATOM 1962 C CA . SER A 1 264 ? 13.856 -15.694 -16.575 1.00 95.19 264 SER A CA 1
ATOM 1963 C C . SER A 1 264 ? 13.376 -16.955 -15.850 1.00 95.19 264 SER A C 1
ATOM 1965 O O . SER A 1 264 ? 13.511 -18.045 -16.406 1.00 95.19 264 SER A O 1
ATOM 1967 N N . ALA A 1 265 ? 12.750 -16.828 -14.673 1.00 95.50 265 ALA A N 1
ATOM 1968 C CA . ALA A 1 265 ? 12.145 -17.952 -13.953 1.00 95.50 265 ALA A CA 1
ATOM 1969 C C . ALA A 1 265 ? 10.876 -18.504 -14.618 1.00 95.50 265 ALA A C 1
ATOM 1971 O O . ALA A 1 265 ? 10.526 -19.655 -14.368 1.00 95.50 265 ALA A O 1
ATOM 1972 N N . ARG A 1 266 ? 10.201 -17.712 -15.470 1.00 93.75 266 ARG A N 1
ATOM 1973 C CA . ARG A 1 266 ? 8.930 -18.078 -16.128 1.00 93.75 266 ARG A CA 1
ATOM 1974 C C . ARG A 1 266 ? 7.862 -18.568 -15.142 1.00 93.75 266 ARG A C 1
ATOM 1976 O O . ARG A 1 266 ? 7.163 -19.546 -15.406 1.00 93.75 266 ARG A O 1
ATOM 1983 N N . ASP A 1 267 ? 7.754 -17.887 -14.006 1.00 95.81 267 ASP A N 1
ATOM 1984 C CA . ASP A 1 267 ? 6.740 -18.190 -13.004 1.00 95.81 267 ASP A CA 1
ATOM 1985 C C . ASP A 1 267 ? 5.336 -17.890 -13.566 1.00 95.81 267 ASP A C 1
ATOM 1987 O O . ASP A 1 267 ? 5.089 -16.762 -14.001 1.00 95.81 267 ASP A O 1
ATOM 1991 N N . PRO A 1 268 ? 4.396 -18.855 -13.567 1.00 95.25 268 PRO A N 1
ATOM 1992 C CA . PRO A 1 268 ? 3.053 -18.642 -14.108 1.00 95.25 268 PRO A CA 1
ATOM 1993 C C . PRO A 1 268 ? 2.253 -17.574 -13.352 1.00 95.25 268 PRO A C 1
ATOM 1995 O O . PRO A 1 268 ? 1.263 -17.075 -13.883 1.00 95.25 268 PRO A O 1
ATOM 1998 N N . ARG A 1 269 ? 2.664 -17.211 -12.129 1.00 93.69 269 ARG A N 1
ATOM 1999 C CA . ARG A 1 269 ? 2.042 -16.144 -11.335 1.00 93.69 269 ARG A CA 1
ATOM 2000 C C . ARG A 1 269 ? 2.362 -14.748 -11.865 1.00 93.69 269 ARG A C 1
ATOM 2002 O O . ARG A 1 269 ? 1.652 -13.816 -11.515 1.00 93.69 269 ARG A O 1
ATOM 2009 N N . LEU A 1 270 ? 3.392 -14.599 -12.699 1.00 95.25 270 LEU A N 1
ATOM 2010 C CA . LEU A 1 270 ? 3.787 -13.327 -13.302 1.00 95.25 270 LEU A CA 1
ATOM 2011 C C . LEU A 1 270 ? 3.839 -13.456 -14.832 1.00 95.25 270 LEU A C 1
ATOM 2013 O O . LEU A 1 270 ? 4.920 -13.522 -15.423 1.00 95.25 270 LEU A O 1
ATOM 2017 N N . PRO A 1 271 ? 2.680 -13.511 -15.511 1.00 95.94 271 PRO A N 1
ATOM 2018 C CA . PRO A 1 271 ? 2.651 -13.452 -16.963 1.00 95.94 271 PRO A CA 1
ATOM 2019 C C . PRO A 1 271 ? 3.157 -12.085 -17.442 1.00 95.94 271 PRO A C 1
ATOM 2021 O O . PRO A 1 271 ? 2.761 -11.043 -16.919 1.00 95.94 271 PRO A O 1
ATOM 2024 N N . TRP A 1 272 ? 4.010 -12.075 -18.465 1.00 96.19 272 TRP A N 1
ATOM 2025 C CA . TRP A 1 272 ? 4.543 -10.848 -19.054 1.00 96.19 272 TRP A CA 1
ATOM 2026 C C . TRP A 1 272 ? 4.674 -10.957 -20.578 1.00 96.19 272 TRP A C 1
ATOM 2028 O O . TRP A 1 272 ? 4.743 -12.054 -21.134 1.00 96.19 272 TRP A O 1
ATOM 2038 N N . THR A 1 273 ? 4.713 -9.814 -21.265 1.00 96.38 273 THR A N 1
ATOM 2039 C CA . THR A 1 273 ? 4.968 -9.720 -22.716 1.00 96.38 273 THR A CA 1
ATOM 2040 C C . THR A 1 273 ? 6.123 -8.764 -23.017 1.00 96.38 273 THR A C 1
ATOM 2042 O O . THR A 1 273 ? 6.452 -7.909 -22.199 1.00 96.38 273 THR A O 1
ATOM 2045 N N . GLY A 1 274 ? 6.774 -8.916 -24.174 1.00 94.44 274 GLY A N 1
ATOM 2046 C CA . GLY A 1 274 ? 7.901 -8.078 -24.600 1.00 94.44 274 GLY A CA 1
ATOM 2047 C C . GLY A 1 274 ? 9.083 -8.886 -25.161 1.00 94.44 274 GLY A C 1
ATOM 2048 O O . GLY A 1 274 ? 8.971 -10.103 -25.320 1.00 94.44 274 GLY A O 1
ATOM 2049 N N . PRO A 1 275 ? 10.221 -8.233 -25.456 1.00 94.38 275 PRO A N 1
ATOM 2050 C CA . PRO A 1 275 ? 10.452 -6.802 -25.269 1.00 94.38 275 PRO A CA 1
ATOM 2051 C C . PRO A 1 275 ? 9.687 -5.946 -26.289 1.00 94.38 275 PRO A C 1
ATOM 2053 O O . PRO A 1 275 ? 9.539 -6.327 -27.449 1.00 94.38 275 PRO A O 1
ATOM 2056 N N . ARG A 1 276 ? 9.251 -4.761 -25.861 1.00 94.12 276 ARG A N 1
ATOM 2057 C CA . ARG A 1 276 ? 8.897 -3.627 -26.732 1.00 94.12 276 ARG A CA 1
ATOM 2058 C C . ARG A 1 276 ? 9.786 -2.422 -26.381 1.00 94.12 276 ARG A C 1
ATOM 2060 O O . ARG A 1 276 ? 10.409 -2.462 -25.323 1.00 94.12 276 ARG A O 1
ATOM 2067 N N . PRO A 1 277 ? 9.889 -1.378 -27.218 1.00 93.75 277 PRO A N 1
ATOM 2068 C CA . PRO A 1 277 ? 10.503 -0.117 -26.798 1.00 93.75 277 PRO A CA 1
ATOM 2069 C C . PRO A 1 277 ? 9.836 0.432 -25.528 1.00 93.75 277 PRO A C 1
ATOM 2071 O O . PRO A 1 277 ? 8.609 0.374 -25.425 1.00 93.75 277 PRO A O 1
ATOM 2074 N N . GLY A 1 278 ? 10.632 0.918 -24.573 1.00 92.44 278 GLY A N 1
ATOM 2075 C CA . GLY A 1 278 ? 10.147 1.639 -23.397 1.00 92.44 278 GLY A CA 1
ATOM 2076 C C . GLY A 1 278 ? 9.796 3.087 -23.727 1.00 92.44 278 GLY A C 1
ATOM 2077 O O . GLY A 1 278 ? 9.221 3.375 -24.776 1.00 92.44 278 GLY A O 1
ATOM 2078 N N . PHE A 1 279 ? 10.143 4.012 -22.830 1.00 92.19 279 PHE A N 1
ATOM 2079 C CA . PHE A 1 279 ? 9.942 5.443 -23.064 1.00 92.19 279 PHE A CA 1
ATOM 2080 C C . PHE A 1 279 ? 10.814 5.947 -24.220 1.00 92.19 279 PHE A C 1
ATOM 2082 O O . PHE A 1 279 ? 10.404 6.817 -24.988 1.00 92.19 279 PHE A O 1
ATOM 2089 N N . ASP A 1 280 ? 12.009 5.368 -24.360 1.00 86.75 280 ASP A N 1
ATOM 2090 C CA . ASP A 1 280 ? 12.849 5.501 -25.541 1.00 86.75 280 ASP A CA 1
ATOM 2091 C C . ASP A 1 280 ? 13.074 4.142 -26.230 1.00 86.75 280 ASP A C 1
ATOM 2093 O O . ASP A 1 280 ? 12.726 3.074 -25.721 1.00 86.75 280 ASP A O 1
ATOM 2097 N N . ALA A 1 281 ? 13.650 4.178 -27.433 1.00 85.88 281 ALA A N 1
ATOM 2098 C CA . ALA A 1 281 ? 13.919 2.972 -28.214 1.00 85.88 281 ALA A CA 1
ATOM 2099 C C . ALA A 1 281 ? 15.128 2.157 -27.718 1.00 85.88 281 ALA A C 1
ATOM 2101 O O . ALA A 1 281 ? 15.386 1.079 -28.255 1.00 85.88 281 ALA A O 1
ATOM 2102 N N . ASN A 1 282 ? 15.879 2.660 -26.734 1.00 88.19 282 ASN A N 1
ATOM 2103 C CA . ASN A 1 282 ? 17.133 2.066 -26.278 1.00 88.19 282 ASN A CA 1
ATOM 2104 C C . ASN A 1 282 ? 16.929 1.138 -25.081 1.00 88.19 282 ASN A C 1
ATOM 2106 O O . ASN A 1 282 ? 17.686 0.179 -24.922 1.00 88.19 282 ASN A O 1
ATOM 2110 N N . ILE A 1 283 ? 15.921 1.407 -24.249 1.00 89.88 283 ILE A N 1
ATOM 2111 C CA . ILE A 1 283 ? 15.623 0.592 -23.075 1.00 89.88 283 ILE A CA 1
ATOM 2112 C C . ILE A 1 283 ? 14.455 -0.351 -23.403 1.00 89.88 283 ILE A C 1
ATOM 2114 O O . ILE A 1 283 ? 13.344 0.115 -23.668 1.00 89.88 283 ILE A O 1
ATOM 2118 N N . PRO A 1 284 ? 14.663 -1.684 -23.411 1.00 93.19 284 PRO A N 1
ATOM 2119 C CA . PRO A 1 284 ? 13.567 -2.618 -23.623 1.00 93.19 284 PRO A CA 1
ATOM 2120 C C . PRO A 1 284 ? 12.573 -2.523 -22.468 1.00 93.19 284 PRO A C 1
ATOM 2122 O O . PRO A 1 284 ? 12.951 -2.235 -21.336 1.00 93.19 284 PRO A O 1
ATOM 2125 N N . GLN A 1 285 ? 11.313 -2.825 -22.745 1.00 95.75 285 GLN A N 1
ATOM 2126 C CA . GLN A 1 285 ? 10.236 -2.871 -21.771 1.00 95.75 285 GLN A CA 1
ATOM 2127 C C . GLN A 1 285 ? 9.512 -4.217 -21.837 1.00 95.75 285 GLN A C 1
ATOM 2129 O O . GLN A 1 285 ? 9.194 -4.724 -22.918 1.00 95.75 285 GLN A O 1
ATOM 2134 N N . PHE A 1 286 ? 9.225 -4.773 -20.665 1.00 96.62 286 PHE A N 1
ATOM 2135 C CA . PHE A 1 286 ? 8.501 -6.014 -20.446 1.00 96.62 286 PHE A CA 1
ATOM 2136 C C . PHE A 1 286 ? 7.271 -5.727 -19.589 1.00 96.62 286 PHE A C 1
ATOM 2138 O O . PHE A 1 286 ? 7.375 -5.193 -18.486 1.00 96.62 286 PHE A O 1
ATOM 2145 N N . ILE A 1 287 ? 6.099 -6.062 -20.116 1.00 95.88 287 ILE A N 1
ATOM 2146 C CA . ILE A 1 287 ? 4.807 -5.647 -19.577 1.00 95.88 287 ILE A CA 1
ATOM 2147 C C . ILE A 1 287 ? 4.211 -6.774 -18.752 1.00 95.88 287 ILE A C 1
ATOM 2149 O O . ILE A 1 287 ? 3.806 -7.791 -19.318 1.00 95.88 287 ILE A O 1
ATOM 2153 N N . ASN A 1 288 ? 4.100 -6.561 -17.442 1.00 94.25 288 ASN A N 1
ATOM 2154 C CA . ASN A 1 288 ? 3.283 -7.376 -16.547 1.00 94.25 288 ASN A CA 1
ATOM 2155 C C . ASN A 1 288 ? 1.835 -7.449 -17.072 1.00 94.25 288 ASN A C 1
ATOM 2157 O O . ASN A 1 288 ? 1.243 -6.418 -17.379 1.00 94.25 288 ASN A O 1
ATOM 2161 N N . GLN A 1 289 ? 1.282 -8.657 -17.182 1.00 95.62 289 GLN A N 1
ATOM 2162 C CA . GLN A 1 289 ? -0.081 -8.923 -17.654 1.00 95.62 289 GLN A CA 1
ATOM 2163 C C . GLN A 1 289 ? -1.081 -9.170 -16.510 1.00 95.62 289 GLN A C 1
ATOM 2165 O O . GLN A 1 289 ? -2.210 -9.573 -16.773 1.00 95.62 289 GLN A O 1
ATOM 2170 N N . LEU A 1 290 ? -0.703 -8.954 -15.249 1.00 94.12 290 LEU A N 1
ATOM 2171 C CA . LEU A 1 290 ? -1.628 -9.008 -14.110 1.00 94.12 290 LEU A CA 1
ATOM 2172 C C . LEU A 1 290 ? -2.561 -7.789 -14.066 1.00 94.12 290 LEU A C 1
ATOM 2174 O O . LEU A 1 290 ? -3.718 -7.926 -13.684 1.00 94.12 290 LEU A O 1
ATOM 2178 N N . TYR A 1 291 ? -2.072 -6.621 -14.495 1.00 94.56 291 TYR A N 1
ATOM 2179 C CA . TYR A 1 291 ? -2.795 -5.347 -14.468 1.00 94.56 291 TYR A CA 1
ATOM 2180 C C . TYR A 1 291 ? -2.869 -4.776 -15.886 1.00 94.56 291 TYR A C 1
ATOM 2182 O O . TYR A 1 291 ? -1.901 -4.196 -16.375 1.00 94.56 291 TYR A O 1
ATOM 2190 N N . GLN A 1 292 ? -3.987 -5.009 -16.580 1.00 93.62 292 GLN A N 1
ATOM 2191 C CA . GLN A 1 292 ? -4.086 -4.820 -18.038 1.00 93.62 292 GLN A CA 1
ATOM 2192 C C . GLN A 1 292 ? -4.852 -3.560 -18.462 1.00 93.62 292 GLN A C 1
ATOM 2194 O O . GLN A 1 292 ? -4.986 -3.306 -19.659 1.00 93.62 292 GLN A O 1
ATOM 2199 N N . SER A 1 293 ? -5.363 -2.774 -17.514 1.00 96.12 293 SER A N 1
ATOM 2200 C CA . SER A 1 293 ? -6.141 -1.568 -17.802 1.00 96.12 293 SER A CA 1
ATOM 2201 C C . SER A 1 293 ? -6.046 -0.526 -16.685 1.00 96.12 293 SER A C 1
ATOM 2203 O O . SER A 1 293 ? -5.643 -0.823 -15.558 1.00 96.12 293 SER A O 1
ATOM 2205 N N . PHE A 1 294 ? -6.472 0.706 -16.986 1.00 96.69 294 PHE A N 1
ATOM 2206 C CA . PHE A 1 294 ? -6.561 1.802 -16.013 1.00 96.69 294 PHE A CA 1
ATOM 2207 C C . PHE A 1 294 ? -7.535 1.529 -14.856 1.00 96.69 294 PHE A C 1
ATOM 2209 O O . PHE A 1 294 ? -7.444 2.193 -13.830 1.00 96.69 294 PHE A O 1
ATOM 2216 N N . ASP A 1 295 ? -8.461 0.588 -15.015 1.00 96.62 295 ASP A N 1
ATOM 2217 C CA . ASP A 1 295 ? -9.483 0.202 -14.038 1.00 96.62 295 ASP A CA 1
ATOM 2218 C C . ASP A 1 295 ? -9.282 -1.214 -13.478 1.00 96.62 295 ASP A C 1
ATOM 2220 O O . ASP A 1 295 ? -10.188 -1.762 -12.864 1.00 96.62 295 ASP A O 1
ATOM 2224 N N . THR A 1 296 ? -8.106 -1.825 -13.673 1.00 96.94 296 THR A N 1
ATOM 2225 C CA . THR A 1 296 ? -7.799 -3.082 -12.983 1.00 96.94 296 THR A CA 1
ATOM 2226 C C . THR A 1 296 ? -7.492 -2.794 -11.512 1.00 96.94 296 THR A C 1
ATOM 2228 O O . THR A 1 296 ? -6.583 -2.018 -11.215 1.00 96.94 296 THR A O 1
ATOM 2231 N N . ASP A 1 297 ? -8.196 -3.436 -10.586 1.00 96.81 297 ASP A N 1
ATOM 2232 C CA . ASP A 1 297 ? -7.975 -3.245 -9.150 1.00 96.81 297 ASP A CA 1
ATOM 2233 C C . ASP A 1 297 ? -6.666 -3.882 -8.656 1.00 96.81 297 ASP A C 1
ATOM 2235 O O . ASP A 1 297 ? -6.152 -4.837 -9.245 1.00 96.81 297 ASP A O 1
ATOM 2239 N N . VAL A 1 298 ? -6.127 -3.370 -7.544 1.00 95.94 298 VAL A N 1
ATOM 2240 C CA . VAL A 1 298 ? -4.868 -3.859 -6.953 1.00 95.94 298 VAL A CA 1
ATOM 2241 C C . VAL A 1 298 ? -5.123 -4.476 -5.575 1.00 95.94 298 VAL A C 1
ATOM 2243 O O . VAL A 1 298 ? -5.693 -3.805 -4.715 1.00 95.94 298 VAL A O 1
ATOM 2246 N N . PRO A 1 299 ? -4.699 -5.723 -5.299 1.00 96.69 299 PRO A N 1
ATOM 2247 C CA . PRO A 1 299 ? -4.846 -6.317 -3.973 1.00 96.69 299 PRO A CA 1
ATOM 2248 C C . PRO A 1 299 ? -3.949 -5.615 -2.944 1.00 96.69 299 PRO A C 1
ATOM 2250 O O . PRO A 1 299 ? -2.733 -5.571 -3.097 1.00 96.69 299 PRO A O 1
ATOM 2253 N N . LEU A 1 300 ? -4.548 -5.108 -1.862 1.00 98.06 300 LEU A N 1
ATOM 2254 C CA . LEU A 1 300 ? -3.821 -4.561 -0.705 1.00 98.06 300 LEU A CA 1
ATOM 2255 C C . LEU A 1 300 ? -3.469 -5.654 0.312 1.00 98.06 300 LEU A C 1
ATOM 2257 O O . LEU A 1 300 ? -2.402 -5.618 0.923 1.00 98.06 300 LEU A O 1
ATOM 2261 N N . ALA A 1 301 ? -4.401 -6.588 0.514 1.00 98.50 301 ALA A N 1
ATOM 2262 C CA . ALA A 1 301 ? -4.326 -7.636 1.524 1.00 98.50 301 ALA A CA 1
ATOM 2263 C C . ALA A 1 301 ? -5.005 -8.907 1.017 1.00 98.50 301 ALA A C 1
ATOM 2265 O O . ALA A 1 301 ? -6.053 -8.835 0.368 1.00 98.50 301 ALA A O 1
ATOM 2266 N N . SER A 1 302 ? -4.446 -10.074 1.335 1.00 98.62 302 SER A N 1
ATOM 2267 C CA . SER A 1 302 ? -5.001 -11.349 0.873 1.00 98.62 302 SER A CA 1
ATOM 2268 C C . SER A 1 302 ? -4.817 -12.501 1.861 1.00 98.62 302 SER A C 1
ATOM 2270 O O . SER A 1 302 ? -3.998 -12.442 2.776 1.00 98.62 302 SER A O 1
ATOM 2272 N N . GLY A 1 303 ? -5.570 -13.582 1.654 1.00 98.62 303 GLY A N 1
ATOM 2273 C CA . GLY A 1 303 ? -5.363 -14.854 2.341 1.00 98.62 303 GLY A CA 1
ATOM 2274 C C . GLY A 1 303 ? -4.015 -15.489 1.995 1.00 98.62 303 GLY A C 1
ATOM 2275 O O . GLY A 1 303 ? -3.386 -16.087 2.859 1.00 98.62 303 GLY A O 1
ATOM 2276 N N . VAL A 1 304 ? -3.507 -15.284 0.774 1.00 98.38 304 VAL A N 1
ATOM 2277 C CA . VAL A 1 304 ? -2.157 -15.730 0.387 1.00 98.38 304 VAL A CA 1
ATOM 2278 C C . VAL A 1 304 ? -1.099 -15.069 1.269 1.00 98.38 304 VAL A C 1
ATOM 2280 O O . VAL A 1 304 ? -0.227 -15.756 1.791 1.00 98.38 304 VAL A O 1
ATOM 2283 N N . GLU A 1 305 ? -1.209 -13.761 1.501 1.00 98.56 305 GLU A N 1
ATOM 2284 C CA . GLU A 1 305 ? -0.327 -13.047 2.427 1.00 98.56 305 GLU A CA 1
ATOM 2285 C C . GLU A 1 305 ? -0.434 -13.595 3.858 1.00 98.56 305 GLU A C 1
ATOM 2287 O O . GLU A 1 305 ? 0.586 -13.830 4.499 1.00 98.56 305 GLU A O 1
ATOM 2292 N N . ALA A 1 306 ? -1.649 -13.876 4.344 1.00 98.75 306 ALA A N 1
ATOM 2293 C CA . ALA A 1 306 ? -1.843 -14.503 5.652 1.00 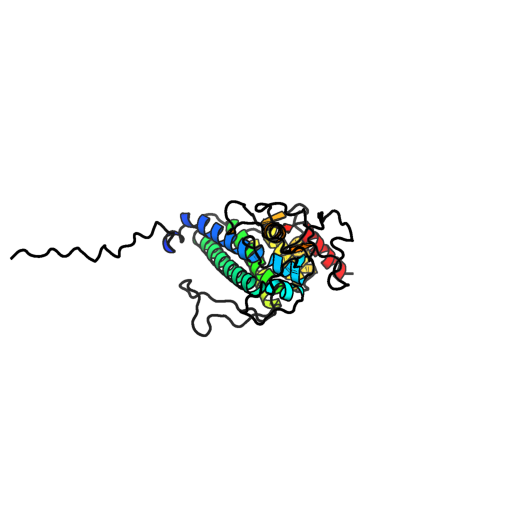98.75 306 ALA A CA 1
ATOM 2294 C C . ALA A 1 306 ? -1.102 -15.848 5.772 1.00 98.75 306 ALA A C 1
ATOM 2296 O O . ALA A 1 306 ? -0.439 -16.098 6.778 1.00 98.75 306 ALA A O 1
ATOM 2297 N N . ARG A 1 307 ? -1.166 -16.699 4.741 1.00 98.75 307 ARG A N 1
ATOM 2298 C CA . ARG A 1 307 ? -0.430 -17.973 4.712 1.00 98.75 307 ARG A CA 1
ATOM 2299 C C . ARG A 1 307 ? 1.086 -17.767 4.644 1.00 98.75 307 ARG A C 1
ATOM 2301 O O . ARG A 1 307 ? 1.820 -18.533 5.261 1.00 98.75 307 ARG A O 1
ATOM 2308 N N . LEU A 1 308 ? 1.566 -16.738 3.941 1.00 98.50 308 LEU A N 1
ATOM 2309 C CA . LEU A 1 308 ? 2.994 -16.396 3.911 1.00 98.50 308 LEU A CA 1
ATOM 2310 C C . LEU A 1 308 ? 3.498 -15.922 5.283 1.00 98.50 308 LEU A C 1
ATOM 2312 O O . LEU A 1 308 ? 4.565 -16.356 5.707 1.00 98.50 308 LEU A O 1
ATOM 2316 N N . ILE A 1 309 ? 2.709 -15.124 6.011 1.00 98.75 309 ILE A N 1
ATOM 2317 C CA . ILE A 1 309 ? 3.021 -14.706 7.390 1.00 98.75 309 ILE A CA 1
ATOM 2318 C C . ILE A 1 309 ? 3.131 -15.926 8.319 1.00 98.75 309 ILE A C 1
ATOM 2320 O O . ILE A 1 309 ? 4.071 -16.028 9.105 1.00 98.75 309 ILE A O 1
ATOM 2324 N N . GLU A 1 310 ? 2.195 -16.875 8.231 1.00 98.62 310 GLU A N 1
ATOM 2325 C CA . GLU A 1 310 ? 2.257 -18.117 9.015 1.00 98.62 310 GLU A CA 1
ATOM 2326 C C . GLU A 1 310 ? 3.463 -18.982 8.642 1.00 98.62 310 GLU A C 1
ATOM 2328 O O . GLU A 1 310 ? 4.109 -19.539 9.529 1.00 98.62 310 GLU A O 1
ATOM 2333 N N . ALA A 1 311 ? 3.782 -19.083 7.350 1.00 98.56 311 ALA A N 1
ATOM 2334 C CA . ALA A 1 311 ? 4.930 -19.843 6.871 1.00 98.56 311 ALA A CA 1
ATOM 2335 C C . ALA A 1 311 ? 6.256 -19.248 7.367 1.00 98.56 311 ALA A C 1
ATOM 2337 O O . ALA A 1 311 ? 7.129 -19.992 7.811 1.00 98.56 311 ALA A O 1
ATOM 2338 N N . GLU A 1 312 ? 6.403 -17.921 7.349 1.00 98.38 312 GLU A N 1
ATOM 2339 C CA . GLU A 1 312 ? 7.584 -17.253 7.900 1.00 98.38 312 GLU A CA 1
ATOM 2340 C C . GLU A 1 312 ? 7.677 -17.438 9.416 1.00 98.38 312 GLU A C 1
ATOM 2342 O O . GLU A 1 312 ? 8.746 -17.748 9.944 1.00 98.38 312 GLU A O 1
ATOM 2347 N N . ALA A 1 313 ? 6.554 -17.334 10.127 1.00 98.25 313 ALA A N 1
ATOM 2348 C CA . ALA A 1 313 ? 6.537 -17.584 11.560 1.00 98.25 313 ALA A CA 1
ATOM 2349 C C . ALA A 1 313 ? 6.908 -19.030 11.916 1.00 98.25 313 ALA A C 1
ATOM 2351 O O . ALA A 1 313 ? 7.627 -19.251 12.891 1.00 98.25 313 ALA A O 1
ATOM 2352 N N . ALA A 1 314 ? 6.456 -20.003 11.119 1.00 97.75 314 ALA A N 1
ATOM 2353 C CA . ALA A 1 314 ? 6.847 -21.400 11.260 1.00 97.75 314 ALA A CA 1
ATOM 2354 C C . ALA A 1 314 ? 8.346 -21.591 10.987 1.00 97.75 314 ALA A C 1
ATOM 2356 O O . ALA A 1 314 ? 9.024 -22.232 11.780 1.00 97.75 314 ALA A O 1
ATOM 2357 N N . LEU A 1 315 ? 8.889 -20.966 9.935 1.00 97.50 315 LEU A N 1
ATOM 2358 C CA . LEU A 1 315 ? 10.322 -21.015 9.627 1.00 97.50 315 LEU A CA 1
ATOM 2359 C C . LEU A 1 315 ? 11.185 -20.503 10.792 1.00 97.50 315 LEU A C 1
ATOM 2361 O O . LEU A 1 315 ? 12.223 -21.089 11.089 1.00 97.50 315 LEU A O 1
ATOM 2365 N N . GLN A 1 316 ? 10.758 -19.432 11.463 1.00 97.00 316 GLN A N 1
ATOM 2366 C CA . GLN A 1 316 ? 11.475 -18.870 12.615 1.00 97.00 316 GLN A CA 1
ATOM 2367 C C . GLN A 1 316 ? 11.353 -19.722 13.886 1.00 97.00 316 GLN A C 1
ATOM 2369 O O . GLN A 1 316 ? 12.172 -19.588 14.796 1.00 97.00 316 GLN A O 1
ATOM 2374 N N . ALA A 1 317 ? 10.344 -20.592 13.971 1.00 94.06 317 ALA A N 1
ATOM 2375 C CA . ALA A 1 317 ? 10.153 -21.495 15.103 1.00 94.06 317 ALA A CA 1
ATOM 2376 C C . ALA A 1 317 ? 11.013 -22.775 15.022 1.00 94.06 317 ALA A C 1
ATOM 2378 O O . ALA A 1 317 ? 11.217 -23.411 16.061 1.00 94.06 317 ALA A O 1
ATOM 2379 N N . GLY A 1 318 ? 11.545 -23.110 13.838 1.00 87.69 318 GLY A N 1
ATOM 2380 C CA . GLY A 1 318 ? 12.301 -24.343 13.562 1.00 87.69 318 GLY A CA 1
ATOM 2381 C C . GLY A 1 318 ? 11.418 -25.549 13.263 1.00 87.69 318 GLY A C 1
ATOM 2382 O O . GLY A 1 318 ? 11.954 -26.675 13.368 1.00 87.69 318 GLY A O 1
#

Radius of gyration: 22.89 Å; chains: 1; bounding box: 52×93×47 Å

Secondary structure (DSSP, 8-state):
--------SSSTT---------HHHHSSTTTHHHHHHHHHHHHHHHHT-SSS-SHHHHHHHHTTSEEE-S--HHHHHHHTT-PPSTTS--HHHHHHHHHHHHHHHHHHHHHHHHHH--STT-HHHHHHHHHHHHHHHHHHHHS-S-B--BPBPTTSSB--STT-BPPPBPHHHHHHHHHHHHHHHHHH-TT-HHHHHHHHHHHHHTT-HHHHHHHHTTS-TT-EEEE---TTSGGGS-HHHHHHHTT-EEE-SSTTTTS--TTTT--TTS-EEEEEE-SSSSSEEEEESS--STT--EEEEEHHHHHHHHHHHHHHH-

Foldseek 3Di:
DDDPPDPPCPVVPDDPPPPDQDPVNLLAQVNLVVLLVVLLLLLCCLCFRLLAQALVVLVCLQQQQKAWLDPDVLRVCSNVVNHDPAPPDRSHNSSLVSLLVSLLSLVVSLVSCVVHPPDQLPLSSLVSLLSNLVSLLSCLVPDAFFQWHFDADPVRHTPPPDCRTPGGGGSLVSLVVSLVSLVVSCVSPVLPQSSLLSNLSSCVVVVVLVVSLVSNVNADQADWDWSWADPPDSSRFRNLQSCLVLLTIARGACPVVNRHRLPVVVPPVWDWDDQDNGNHNPRTHIRTPQAHTRGRIDTPGHSNSSVVSNVVSVVVVD